Protein AF-A0A9D7WRS2-F1 (afdb_monomer)

Structure (mmCIF, N/CA/C/O backbone):
data_AF-A0A9D7WRS2-F1
#
_entry.id   AF-A0A9D7WRS2-F1
#
loop_
_atom_site.group_PDB
_atom_site.id
_atom_site.type_symbol
_atom_site.label_atom_id
_atom_site.label_alt_id
_atom_site.label_comp_id
_atom_site.label_asym_id
_atom_site.label_entity_id
_atom_site.label_seq_id
_atom_site.pdbx_PDB_ins_code
_atom_site.Cartn_x
_atom_site.Cartn_y
_atom_site.Cartn_z
_atom_site.occupancy
_atom_site.B_iso_or_equiv
_atom_site.auth_seq_id
_atom_site.auth_comp_id
_atom_site.auth_asym_id
_atom_site.auth_atom_id
_atom_site.pdbx_PDB_model_num
ATOM 1 N N . ASN A 1 1 ? 37.207 -20.264 -51.852 1.00 35.66 1 ASN A N 1
ATOM 2 C CA . ASN A 1 1 ? 36.755 -19.255 -50.866 1.00 35.66 1 ASN A CA 1
ATOM 3 C C . ASN A 1 1 ? 35.539 -19.748 -50.100 1.00 35.66 1 ASN A C 1
ATOM 5 O O . ASN A 1 1 ? 34.434 -19.732 -50.628 1.00 35.66 1 ASN A O 1
ATOM 9 N N . LYS A 1 2 ? 35.767 -20.248 -48.877 1.00 33.78 2 LYS A N 1
ATOM 10 C CA . LYS A 1 2 ? 34.729 -20.720 -47.949 1.00 33.78 2 LYS A CA 1
ATOM 11 C C . LYS A 1 2 ? 33.807 -19.542 -47.597 1.00 33.78 2 LYS A C 1
ATOM 13 O O . LYS A 1 2 ? 34.209 -18.664 -46.841 1.00 33.78 2 LYS A O 1
ATOM 18 N N . LYS A 1 3 ? 32.595 -19.500 -48.164 1.00 38.31 3 LYS A N 1
ATOM 19 C CA . LYS A 1 3 ? 31.520 -18.587 -47.735 1.00 38.31 3 LYS A CA 1
ATOM 20 C C . LYS A 1 3 ? 31.121 -18.985 -46.316 1.00 38.31 3 LYS A C 1
ATOM 22 O O . LYS A 1 3 ? 30.321 -19.894 -46.124 1.00 38.31 3 LYS A O 1
ATOM 27 N N . GLY A 1 4 ? 31.766 -18.378 -45.329 1.00 44.19 4 GLY A N 1
ATOM 28 C CA . GLY A 1 4 ? 31.517 -18.694 -43.935 1.00 44.19 4 GLY A CA 1
ATOM 29 C C . GLY A 1 4 ? 30.115 -18.277 -43.507 1.00 44.19 4 GLY A C 1
ATOM 30 O O . GLY A 1 4 ? 29.627 -17.194 -43.836 1.00 44.19 4 GLY A O 1
ATOM 31 N N . ILE A 1 5 ? 29.477 -19.163 -42.753 1.00 43.00 5 ILE A N 1
ATOM 32 C CA . ILE A 1 5 ? 28.146 -19.021 -42.161 1.00 43.00 5 ILE A CA 1
ATOM 33 C C . ILE A 1 5 ? 28.276 -18.124 -40.908 1.00 43.00 5 ILE A C 1
ATOM 35 O O . ILE A 1 5 ? 27.921 -18.501 -39.798 1.00 43.00 5 ILE A O 1
ATOM 39 N N . TYR A 1 6 ? 28.863 -16.931 -41.063 1.00 52.53 6 TYR A N 1
ATOM 40 C CA . TYR A 1 6 ? 29.199 -16.023 -39.953 1.00 52.53 6 TYR A CA 1
ATOM 41 C C . TYR A 1 6 ? 27.995 -15.218 -39.437 1.00 52.53 6 TYR A C 1
ATOM 43 O O . TYR A 1 6 ? 28.036 -14.653 -38.351 1.00 52.53 6 TYR A O 1
ATOM 51 N N . LYS A 1 7 ? 26.869 -15.221 -40.162 1.00 62.16 7 LYS A N 1
ATOM 52 C CA . LYS A 1 7 ? 25.713 -14.368 -39.842 1.00 62.16 7 LYS A CA 1
ATOM 53 C C . LYS A 1 7 ? 25.037 -14.701 -38.506 1.00 62.16 7 LYS A C 1
ATOM 55 O O . LYS A 1 7 ? 24.618 -13.785 -37.814 1.00 62.16 7 LYS A O 1
ATOM 60 N N . ASN A 1 8 ? 24.949 -15.977 -38.120 1.00 62.03 8 ASN A N 1
ATOM 61 C CA . ASN A 1 8 ? 24.255 -16.368 -36.883 1.00 62.03 8 ASN A CA 1
ATOM 62 C C . ASN A 1 8 ? 25.174 -16.367 -35.656 1.00 62.03 8 ASN A C 1
ATOM 64 O O . ASN A 1 8 ? 24.756 -15.935 -34.587 1.00 62.03 8 ASN A O 1
ATOM 68 N N . ALA A 1 9 ? 26.426 -16.809 -35.802 1.00 68.94 9 ALA A N 1
ATOM 69 C CA . ALA A 1 9 ? 27.371 -16.864 -34.688 1.00 68.94 9 ALA A CA 1
ATOM 70 C C . ALA A 1 9 ? 27.694 -15.465 -34.137 1.00 68.94 9 ALA A C 1
ATOM 72 O O . ALA A 1 9 ? 27.786 -15.289 -32.924 1.00 68.94 9 ALA A O 1
ATOM 73 N N . ASP A 1 10 ? 27.812 -14.459 -35.006 1.00 68.81 10 ASP A N 1
ATOM 74 C CA . ASP A 1 10 ? 28.105 -13.092 -34.572 1.00 68.81 10 ASP A CA 1
ATOM 75 C C . ASP A 1 10 ? 26.888 -12.411 -33.927 1.00 68.81 10 ASP A C 1
ATOM 77 O O . ASP A 1 10 ? 27.046 -11.674 -32.955 1.00 68.81 10 ASP A O 1
ATOM 81 N N . LEU A 1 11 ? 25.664 -12.731 -34.367 1.00 68.81 11 LEU A N 1
ATOM 82 C CA . LEU A 1 11 ? 24.435 -12.295 -33.688 1.00 68.81 11 LEU A CA 1
ATOM 83 C C . LEU A 1 11 ? 24.294 -12.920 -32.292 1.00 68.81 11 LEU A C 1
ATOM 85 O O . LEU A 1 11 ? 23.900 -12.232 -31.351 1.00 68.81 11 LEU A O 1
ATOM 89 N N . ILE A 1 12 ? 24.660 -14.199 -32.137 1.00 72.62 12 ILE A N 1
ATOM 90 C CA . ILE A 1 12 ? 24.671 -14.873 -30.830 1.00 72.62 12 ILE A CA 1
ATOM 91 C C . ILE A 1 12 ? 25.685 -14.209 -29.894 1.00 72.62 12 ILE A C 1
ATOM 93 O O . ILE A 1 12 ? 25.349 -13.926 -28.747 1.00 72.62 12 ILE A O 1
ATOM 97 N N . LYS A 1 13 ? 26.894 -13.891 -30.376 1.00 77.56 13 LYS A N 1
ATOM 98 C CA . LYS A 1 13 ? 27.885 -13.147 -29.578 1.00 77.56 13 LYS A CA 1
ATOM 99 C C . LYS A 1 13 ? 27.345 -11.790 -29.139 1.00 77.56 13 LYS A C 1
ATOM 101 O O . LYS A 1 13 ? 27.494 -11.436 -27.976 1.00 77.56 13 LYS A O 1
ATOM 106 N N . MET A 1 14 ? 26.695 -11.043 -30.032 1.00 74.56 14 MET A N 1
ATOM 107 C CA . MET A 1 14 ? 26.103 -9.750 -29.675 1.00 74.56 14 MET A CA 1
ATOM 108 C C . MET A 1 14 ? 25.055 -9.880 -28.573 1.00 74.56 14 MET A C 1
ATOM 110 O O . MET A 1 14 ? 25.055 -9.075 -27.645 1.00 74.56 14 MET A O 1
ATOM 114 N N . HIS A 1 15 ? 24.199 -10.902 -28.641 1.00 72.50 15 HIS A N 1
ATOM 115 C CA . HIS A 1 15 ? 23.227 -11.164 -27.585 1.00 72.50 15 HIS A CA 1
ATOM 116 C C . HIS A 1 15 ? 23.916 -11.536 -26.268 1.00 72.50 15 HIS A C 1
ATOM 118 O O . HIS A 1 15 ? 23.591 -10.962 -25.233 1.00 72.50 15 HIS A O 1
ATOM 124 N N . ALA A 1 16 ? 24.926 -12.408 -26.327 1.00 79.25 16 ALA A N 1
ATOM 125 C CA . ALA A 1 16 ? 25.695 -12.825 -25.161 1.00 79.25 16 ALA A CA 1
ATOM 126 C C . ALA A 1 16 ? 26.386 -11.639 -24.469 1.00 79.25 16 ALA A C 1
ATOM 128 O O . ALA A 1 16 ? 26.292 -11.511 -23.254 1.00 79.25 16 ALA A O 1
ATOM 129 N N . TYR A 1 17 ? 27.028 -10.734 -25.217 1.00 77.62 17 TYR A N 1
ATOM 130 C CA . TYR A 1 17 ? 27.656 -9.540 -24.637 1.00 77.62 17 TYR A CA 1
ATOM 131 C C . TYR A 1 17 ? 26.637 -8.551 -24.074 1.00 77.62 17 TYR A C 1
ATOM 133 O O . TYR A 1 17 ? 26.850 -8.009 -22.988 1.00 77.62 17 TYR A O 1
ATOM 141 N N . LYS A 1 18 ? 25.529 -8.330 -24.790 1.00 78.38 18 LYS A N 1
ATOM 142 C CA . LYS A 1 18 ? 24.447 -7.455 -24.334 1.00 78.38 18 LYS A CA 1
ATOM 143 C C . LYS A 1 18 ? 23.877 -7.930 -22.996 1.00 78.38 18 LYS A C 1
ATOM 145 O O . LYS A 1 18 ? 23.641 -7.112 -22.114 1.00 78.38 18 LYS A O 1
ATOM 150 N N . ASP A 1 19 ? 23.692 -9.235 -22.848 1.00 73.50 19 ASP A N 1
ATOM 151 C CA . ASP A 1 19 ? 23.099 -9.819 -21.649 1.00 73.50 19 ASP A CA 1
ATOM 152 C C . ASP A 1 19 ? 24.131 -9.979 -20.517 1.00 73.50 19 ASP A C 1
ATOM 154 O O . ASP A 1 19 ? 23.787 -9.848 -19.343 1.00 73.50 19 ASP A O 1
ATOM 158 N N . ALA A 1 20 ? 25.410 -10.201 -20.850 1.00 81.06 20 ALA A N 1
ATOM 159 C CA . ALA A 1 20 ? 26.492 -10.332 -19.873 1.00 81.06 20 ALA A CA 1
ATOM 160 C C . ALA A 1 20 ? 26.880 -8.996 -19.217 1.00 81.06 20 ALA A C 1
ATOM 162 O O . ALA A 1 20 ? 27.240 -8.962 -18.037 1.00 81.06 20 ALA A O 1
ATOM 163 N N . ILE A 1 21 ? 26.811 -7.883 -19.954 1.00 76.50 21 ILE A N 1
ATOM 164 C CA . ILE A 1 21 ? 27.108 -6.557 -19.409 1.00 76.50 21 ILE A CA 1
ATOM 165 C C . ILE A 1 21 ? 25.821 -5.972 -18.828 1.00 76.50 21 ILE A C 1
ATOM 167 O O . ILE A 1 21 ? 24.914 -5.545 -19.548 1.00 76.50 21 ILE A O 1
ATOM 171 N N . ARG A 1 22 ? 25.751 -5.923 -17.494 1.00 68.00 22 ARG A N 1
ATOM 172 C CA . ARG A 1 22 ? 24.606 -5.353 -16.773 1.00 68.00 22 ARG A CA 1
ATOM 173 C C . ARG A 1 22 ? 24.306 -3.932 -17.262 1.00 68.00 22 ARG A C 1
ATOM 175 O O . ARG A 1 22 ? 25.211 -3.119 -17.416 1.00 68.00 22 ARG A O 1
ATOM 182 N N . ARG A 1 23 ? 23.012 -3.621 -17.407 1.00 69.06 23 ARG A N 1
ATOM 183 C CA . ARG A 1 23 ? 22.482 -2.303 -17.827 1.00 69.06 23 ARG A CA 1
ATOM 184 C C . ARG A 1 23 ? 22.784 -1.914 -19.284 1.00 69.06 23 ARG A C 1
ATOM 186 O O . ARG A 1 23 ? 22.622 -0.747 -19.645 1.00 69.06 23 ARG A O 1
ATOM 193 N N . THR A 1 24 ? 23.150 -2.866 -20.142 1.00 75.38 24 THR A N 1
ATOM 194 C CA . THR A 1 24 ? 23.286 -2.612 -21.584 1.00 75.38 24 THR A CA 1
ATOM 195 C C . THR A 1 24 ? 21.912 -2.400 -22.223 1.00 75.38 24 THR A C 1
ATOM 197 O O . THR A 1 24 ? 21.035 -3.255 -22.138 1.00 75.38 24 THR A O 1
ATOM 200 N N . GLY A 1 25 ? 21.712 -1.245 -22.869 1.00 71.69 25 GLY A N 1
ATOM 201 C CA . GLY A 1 25 ? 20.447 -0.899 -23.534 1.00 71.69 25 GLY A CA 1
ATOM 202 C C . GLY A 1 25 ? 20.242 -1.597 -24.879 1.00 71.69 25 GLY A C 1
ATOM 203 O O . GLY A 1 25 ? 19.115 -1.919 -25.234 1.00 71.69 25 GLY A O 1
ATOM 204 N N . GLY A 1 26 ? 21.329 -1.871 -25.599 1.00 79.19 26 GLY A N 1
ATOM 205 C CA . GLY A 1 26 ? 21.311 -2.511 -26.909 1.00 79.19 26 GLY A CA 1
ATOM 206 C C . GLY A 1 26 ? 22.724 -2.846 -27.377 1.00 79.19 26 GLY A C 1
ATOM 207 O O . GLY A 1 26 ? 23.696 -2.307 -26.849 1.00 79.19 26 GLY A O 1
ATOM 208 N N . ALA A 1 27 ? 22.827 -3.742 -28.354 1.00 81.50 27 ALA A N 1
ATOM 209 C CA . ALA A 1 27 ? 24.078 -4.077 -29.029 1.00 81.50 27 ALA A CA 1
ATOM 210 C C . ALA A 1 27 ? 23.920 -3.881 -30.537 1.00 81.50 27 ALA A C 1
ATOM 212 O O . ALA A 1 27 ? 22.929 -4.320 -31.125 1.00 81.50 27 ALA A O 1
ATOM 213 N N . TYR A 1 28 ? 24.898 -3.225 -31.157 1.00 82.31 28 TYR A N 1
ATOM 214 C CA . TYR A 1 28 ? 24.836 -2.856 -32.567 1.00 82.31 28 TYR A CA 1
ATOM 215 C C . TYR A 1 28 ? 26.107 -3.265 -33.293 1.00 82.31 28 TYR A C 1
ATOM 217 O O . TYR A 1 28 ? 27.197 -3.161 -32.731 1.00 82.31 28 TYR A O 1
ATOM 225 N N . VAL A 1 29 ? 25.975 -3.684 -34.551 1.00 83.44 29 VAL A N 1
ATOM 226 C CA . VAL A 1 29 ? 27.124 -3.980 -35.412 1.00 83.44 29 VAL A CA 1
ATOM 227 C C . VAL A 1 29 ? 27.049 -3.229 -36.726 1.00 83.44 29 VAL A C 1
ATOM 229 O O . VAL A 1 29 ? 26.009 -3.172 -37.381 1.00 83.44 29 VAL A O 1
ATOM 232 N N . LEU A 1 30 ? 28.200 -2.681 -37.107 1.00 84.88 30 LEU A N 1
ATOM 233 C CA . LEU A 1 30 ? 28.456 -2.150 -38.434 1.00 84.88 30 LEU A CA 1
ATOM 234 C C . LEU A 1 30 ? 29.040 -3.266 -39.291 1.00 84.88 30 LEU A C 1
ATOM 236 O O . LEU A 1 30 ? 29.991 -3.928 -38.874 1.00 84.88 30 LEU A O 1
ATOM 240 N N . TYR A 1 31 ? 28.481 -3.487 -40.476 1.00 80.69 31 TYR A N 1
ATOM 241 C CA . TYR A 1 31 ? 28.931 -4.578 -41.335 1.00 80.69 31 TYR A CA 1
ATOM 242 C C . TYR A 1 31 ? 28.891 -4.203 -42.821 1.00 80.69 31 TYR A C 1
ATOM 244 O O . TYR A 1 31 ? 28.073 -3.377 -43.225 1.00 80.69 31 TYR A O 1
ATOM 252 N N . PRO A 1 32 ? 29.750 -4.801 -43.666 1.00 81.06 32 PRO A N 1
ATOM 253 C CA . PRO A 1 32 ? 29.677 -4.594 -45.106 1.00 81.06 32 PRO A CA 1
ATOM 254 C C . PRO A 1 32 ? 28.434 -5.299 -45.664 1.00 81.06 32 PRO A C 1
ATOM 256 O O . PRO A 1 32 ? 28.345 -6.529 -45.636 1.00 81.06 32 PRO A O 1
ATOM 259 N N . GLY A 1 33 ? 27.462 -4.537 -46.165 1.00 78.88 33 GLY A N 1
ATOM 260 C CA . GLY A 1 33 ? 26.204 -5.109 -46.641 1.00 78.88 33 GLY A CA 1
ATOM 261 C C . GLY A 1 33 ? 25.212 -4.092 -47.177 1.00 78.88 33 GLY A C 1
ATOM 262 O O . GLY A 1 33 ? 25.527 -2.918 -47.351 1.00 78.88 33 GLY A O 1
ATOM 263 N N . ASP A 1 34 ? 24.004 -4.568 -47.454 1.00 75.00 34 ASP A N 1
ATOM 264 C CA . ASP A 1 34 ? 22.950 -3.816 -48.124 1.00 75.00 34 ASP A CA 1
ATOM 265 C C . ASP A 1 34 ? 21.696 -3.583 -47.268 1.00 75.00 34 ASP A C 1
ATOM 267 O O . ASP A 1 34 ? 20.963 -2.637 -47.532 1.00 75.00 34 ASP A O 1
ATOM 271 N N . LYS A 1 35 ? 21.462 -4.382 -46.223 1.00 75.62 35 LYS A N 1
ATOM 272 C CA . LYS A 1 35 ? 20.210 -4.347 -45.449 1.00 75.62 35 LYS A CA 1
ATOM 273 C C . LYS A 1 35 ? 20.426 -3.895 -44.010 1.00 75.62 35 LYS A C 1
ATOM 275 O O . LYS A 1 35 ? 21.234 -4.481 -43.297 1.00 75.62 35 LYS A O 1
ATOM 280 N N . SER A 1 36 ? 19.669 -2.925 -43.524 1.00 72.81 36 SER A N 1
ATOM 281 C CA . SER A 1 36 ? 19.572 -2.702 -42.080 1.00 72.81 36 SER A CA 1
ATOM 282 C C . SER A 1 36 ? 18.632 -3.716 -41.431 1.00 72.81 36 SER A C 1
ATOM 284 O O . SER A 1 36 ? 17.663 -4.188 -42.029 1.00 72.81 36 SER A O 1
ATOM 286 N N . LEU A 1 37 ? 18.944 -4.092 -40.192 1.00 72.69 37 LEU A N 1
ATOM 287 C CA . LEU A 1 37 ? 18.075 -4.914 -39.359 1.00 72.69 37 LEU A CA 1
ATOM 288 C C . LEU A 1 37 ? 18.009 -4.296 -37.970 1.00 72.69 37 LEU A C 1
ATOM 290 O O . LEU A 1 37 ? 18.987 -4.348 -37.234 1.00 72.69 37 LEU A O 1
ATOM 294 N N . ASN A 1 38 ? 16.840 -3.791 -37.591 1.00 68.88 38 ASN A N 1
ATOM 295 C CA . ASN A 1 38 ? 16.590 -3.264 -36.254 1.00 68.88 38 ASN A CA 1
ATOM 296 C C . ASN A 1 38 ? 15.508 -4.099 -35.575 1.00 68.88 38 ASN A C 1
ATOM 298 O O . ASN A 1 38 ? 14.383 -4.185 -36.066 1.00 68.88 38 ASN A O 1
ATOM 302 N N . ARG A 1 39 ? 15.837 -4.725 -34.439 1.00 68.19 39 ARG A N 1
ATOM 303 C CA . ARG A 1 39 ? 14.863 -5.461 -33.624 1.00 68.19 39 ARG A CA 1
ATOM 304 C C . ARG A 1 39 ? 14.526 -4.653 -32.379 1.00 68.19 39 ARG A C 1
ATOM 306 O O . ARG A 1 39 ? 15.273 -4.667 -31.398 1.00 68.19 39 ARG A O 1
ATOM 313 N N . LYS A 1 40 ? 13.393 -3.946 -32.431 1.00 65.38 40 LYS A N 1
ATOM 314 C CA . LYS A 1 40 ? 12.837 -3.225 -31.279 1.00 65.38 40 LYS A CA 1
ATOM 315 C C . LYS A 1 40 ? 12.491 -4.219 -30.169 1.00 65.38 40 LYS A C 1
ATOM 317 O O . LYS A 1 40 ? 11.870 -5.246 -30.434 1.00 65.38 40 LYS A O 1
ATOM 322 N N . GLY A 1 41 ? 12.929 -3.936 -28.946 1.00 57.81 41 GLY A N 1
ATOM 323 C CA . GLY A 1 41 ? 12.536 -4.699 -27.764 1.00 57.81 41 GLY A CA 1
ATOM 324 C C . GLY A 1 41 ? 11.363 -4.010 -27.071 1.00 57.81 41 GLY A C 1
ATOM 325 O O . GLY A 1 41 ? 11.386 -2.796 -26.917 1.00 57.81 41 GLY A O 1
ATOM 326 N N . PHE A 1 42 ? 10.356 -4.778 -26.648 1.00 58.81 42 PHE A N 1
ATOM 327 C CA . PHE A 1 42 ? 9.352 -4.348 -25.660 1.00 58.81 42 PHE A CA 1
ATOM 328 C C . PHE A 1 42 ? 8.675 -2.985 -25.930 1.00 58.81 42 PHE A C 1
ATOM 330 O O . PHE A 1 42 ? 8.453 -2.212 -25.009 1.00 58.81 42 PHE A O 1
ATOM 337 N N . HIS A 1 43 ? 8.301 -2.718 -27.186 1.00 63.19 43 HIS A N 1
ATOM 338 C CA . HIS A 1 43 ? 7.546 -1.529 -27.627 1.00 63.19 43 HIS A CA 1
ATOM 339 C C . HIS A 1 43 ? 8.247 -0.162 -27.483 1.00 63.19 43 HIS A C 1
ATOM 341 O O . HIS A 1 43 ? 7.618 0.857 -27.764 1.00 63.19 43 HIS A O 1
ATOM 347 N N . GLU A 1 44 ? 9.539 -0.107 -27.142 1.00 62.84 44 GLU A N 1
ATOM 348 C CA . GLU A 1 44 ? 10.310 1.145 -27.121 1.00 62.84 44 GLU A CA 1
ATOM 349 C C . GLU A 1 44 ? 11.347 1.238 -28.244 1.00 62.84 44 GLU A C 1
ATOM 351 O O . GLU A 1 44 ? 11.724 0.247 -28.874 1.00 62.84 44 GLU A O 1
ATOM 356 N N . ILE A 1 45 ? 11.779 2.477 -28.518 1.00 58.00 45 ILE A N 1
ATOM 357 C CA . ILE A 1 45 ? 12.688 2.800 -29.624 1.00 58.00 45 ILE A CA 1
ATOM 358 C C . ILE A 1 45 ? 14.027 2.099 -29.455 1.00 58.00 45 ILE A C 1
ATOM 360 O O . ILE A 1 45 ? 14.539 1.639 -30.468 1.00 58.00 45 ILE A O 1
ATOM 364 N N . ILE A 1 46 ? 14.559 1.970 -28.227 1.00 63.09 46 ILE A N 1
ATOM 365 C CA . ILE A 1 46 ? 15.843 1.294 -28.001 1.00 63.09 46 ILE A CA 1
ATOM 366 C C . ILE A 1 46 ? 15.731 -0.161 -28.470 1.00 63.09 46 ILE A C 1
ATOM 368 O O . ILE A 1 46 ? 15.113 -0.992 -27.794 1.00 63.09 46 ILE A O 1
ATOM 372 N N . PRO A 1 47 ? 16.341 -0.507 -29.617 1.00 59.69 47 PRO A N 1
ATOM 373 C CA . PRO A 1 47 ? 16.358 -1.870 -30.082 1.00 59.69 47 PRO A CA 1
ATOM 374 C C . PRO A 1 47 ? 17.281 -2.667 -29.177 1.00 59.69 47 PRO A C 1
ATOM 376 O O . PRO A 1 47 ? 18.389 -2.243 -28.850 1.00 59.69 47 PRO A O 1
ATOM 379 N N . GLY A 1 48 ? 16.845 -3.866 -28.801 1.00 64.62 48 GLY A N 1
ATOM 380 C CA . GLY A 1 48 ? 17.714 -4.772 -28.067 1.00 64.62 48 GLY A CA 1
ATOM 381 C C . GLY A 1 48 ? 18.952 -5.146 -28.889 1.00 64.62 48 GLY A C 1
ATOM 382 O O . GLY A 1 48 ? 20.026 -5.307 -28.317 1.00 64.62 48 GLY A O 1
ATOM 383 N N . LEU A 1 49 ? 18.799 -5.277 -30.213 1.00 69.50 49 LEU A N 1
ATOM 384 C CA . LEU A 1 49 ? 19.875 -5.536 -31.169 1.00 69.50 49 LEU A CA 1
ATOM 385 C C . LEU A 1 49 ? 19.626 -4.784 -32.489 1.00 69.50 49 LEU A C 1
ATOM 387 O O . LEU A 1 49 ? 18.483 -4.714 -32.954 1.00 69.50 49 LEU A O 1
ATOM 391 N N . GLY A 1 50 ? 20.694 -4.302 -33.129 1.00 77.06 50 GLY A N 1
ATOM 392 C CA . GLY A 1 50 ? 20.630 -3.733 -34.480 1.00 77.06 50 GLY A CA 1
ATOM 393 C C . GLY A 1 50 ? 21.872 -4.017 -35.330 1.00 77.06 50 GLY A C 1
ATOM 394 O O . GLY A 1 50 ? 22.962 -4.253 -34.815 1.00 77.06 50 GLY A O 1
ATOM 395 N N . ALA A 1 51 ? 21.709 -4.011 -36.648 1.00 80.81 51 ALA A N 1
ATOM 396 C CA . ALA A 1 51 ? 22.787 -4.190 -37.613 1.00 80.81 51 ALA A CA 1
ATOM 397 C C . ALA A 1 51 ? 22.661 -3.143 -38.723 1.00 80.81 51 ALA A C 1
ATOM 399 O O . ALA A 1 51 ? 21.629 -3.076 -39.396 1.00 80.81 51 ALA A O 1
ATOM 400 N N . PHE A 1 52 ? 23.718 -2.355 -38.922 1.00 84.12 52 PHE A N 1
ATOM 401 C CA . PHE A 1 52 ? 23.743 -1.248 -39.875 1.00 84.12 52 PHE A CA 1
ATOM 402 C C . PHE A 1 52 ? 24.768 -1.514 -40.985 1.00 84.12 52 PHE A C 1
ATOM 404 O O . PHE A 1 52 ? 25.941 -1.774 -40.684 1.00 84.12 52 PHE A O 1
ATOM 411 N N . PRO A 1 53 ? 24.352 -1.471 -42.263 1.00 83.88 53 PRO A N 1
ATOM 412 C CA . PRO A 1 53 ? 25.262 -1.656 -43.377 1.00 83.88 53 PRO A CA 1
ATOM 413 C C . PRO A 1 53 ? 26.173 -0.434 -43.546 1.00 83.88 53 PRO A C 1
ATOM 415 O O . PRO A 1 53 ? 25.714 0.703 -43.494 1.00 83.88 53 PRO A O 1
ATOM 418 N N . VAL A 1 54 ? 27.458 -0.665 -43.811 1.00 84.06 54 VAL A N 1
ATOM 419 C CA . VAL A 1 54 ? 28.415 0.378 -44.211 1.00 84.06 54 VAL A CA 1
ATOM 420 C C . VAL A 1 54 ? 29.009 0.005 -45.562 1.00 84.06 54 VAL A C 1
ATOM 422 O O . VAL A 1 54 ? 29.462 -1.126 -45.756 1.00 84.06 54 VAL A O 1
ATOM 425 N N . ARG A 1 55 ? 28.999 0.946 -46.512 1.00 82.56 55 ARG A N 1
ATOM 426 C CA . ARG A 1 55 ? 29.437 0.713 -47.896 1.00 82.56 55 ARG A CA 1
ATOM 427 C C . ARG A 1 55 ? 30.459 1.763 -48.348 1.00 82.56 55 ARG A C 1
ATOM 429 O O . ARG A 1 55 ? 30.271 2.946 -48.062 1.00 82.56 55 ARG A O 1
ATOM 436 N N . PRO A 1 56 ? 31.498 1.379 -49.113 1.00 79.44 56 PRO A N 1
ATOM 437 C CA . PRO A 1 56 ? 32.448 2.316 -49.708 1.00 79.44 56 PRO A CA 1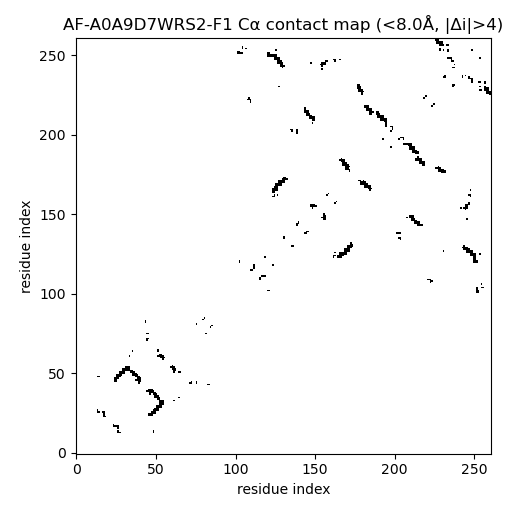
ATOM 438 C C . PRO A 1 56 ? 31.840 2.973 -50.963 1.00 79.44 56 PRO A C 1
ATOM 440 O O . PRO A 1 56 ? 32.279 2.738 -52.084 1.00 79.44 56 PRO A O 1
ATOM 443 N N . SER A 1 57 ? 30.782 3.766 -50.783 1.00 78.94 57 SER A N 1
ATOM 444 C CA . SER A 1 57 ? 30.080 4.494 -51.848 1.00 78.94 57 SER A CA 1
ATOM 445 C C . SER A 1 57 ? 30.013 5.978 -51.506 1.00 78.94 57 SER A C 1
ATOM 447 O O . SER A 1 57 ? 29.802 6.338 -50.350 1.00 78.94 57 SER A O 1
ATOM 449 N N . LYS A 1 58 ? 30.174 6.848 -52.510 1.00 71.94 58 LYS A N 1
ATOM 450 C CA . LYS A 1 58 ? 30.053 8.305 -52.328 1.00 71.94 58 LYS A CA 1
ATOM 451 C C . LYS A 1 58 ? 28.601 8.762 -52.140 1.00 71.94 58 LYS A C 1
ATOM 453 O O . LYS A 1 58 ? 28.382 9.774 -51.487 1.00 71.94 58 LYS A O 1
ATOM 458 N N . ASN A 1 59 ? 27.637 8.013 -52.684 1.00 74.12 59 ASN A N 1
ATOM 459 C CA . ASN A 1 59 ? 26.231 8.430 -52.749 1.00 74.12 59 ASN A CA 1
ATOM 460 C C . ASN A 1 59 ? 25.320 7.627 -51.808 1.00 74.12 59 ASN A C 1
ATOM 462 O O . ASN A 1 59 ? 24.331 8.162 -51.325 1.00 74.12 59 ASN A O 1
ATOM 466 N N . ASP A 1 60 ? 25.652 6.361 -51.536 1.00 76.38 60 ASP A N 1
ATOM 467 C CA . ASP A 1 60 ? 24.857 5.473 -50.675 1.00 76.38 60 ASP A CA 1
ATOM 468 C C . ASP A 1 60 ? 25.773 4.618 -49.789 1.00 76.38 60 ASP A C 1
ATOM 470 O O . ASP A 1 60 ? 26.033 3.436 -50.039 1.00 76.38 60 ASP A O 1
ATOM 474 N N . SER A 1 61 ? 26.351 5.273 -48.783 1.00 80.62 61 SER A N 1
ATOM 475 C CA . SER A 1 61 ? 27.311 4.684 -47.847 1.00 80.62 61 SER A CA 1
ATOM 476 C C . SER A 1 61 ? 26.660 3.914 -46.691 1.00 80.62 61 SER A C 1
ATOM 478 O O . SER A 1 61 ? 27.380 3.322 -45.887 1.00 80.62 61 SER A O 1
ATOM 480 N N . GLY A 1 62 ? 25.325 3.943 -46.564 1.00 79.56 62 GLY A N 1
ATOM 481 C CA . GLY A 1 62 ? 24.588 3.435 -45.394 1.00 79.56 62 GLY A CA 1
ATOM 482 C C . GLY A 1 62 ? 24.714 4.304 -44.129 1.00 79.56 62 GLY A C 1
ATOM 483 O O . GLY A 1 62 ? 24.002 4.095 -43.147 1.00 79.56 62 GLY A O 1
ATOM 484 N N . ILE A 1 63 ? 25.560 5.344 -44.153 1.00 84.31 63 ILE A N 1
ATOM 485 C CA . ILE A 1 63 ? 25.799 6.245 -43.010 1.00 84.31 63 ILE A CA 1
ATOM 486 C C . ILE A 1 63 ? 24.542 7.056 -42.657 1.00 84.31 63 ILE A C 1
ATOM 488 O O . ILE A 1 63 ? 24.340 7.397 -41.493 1.00 84.31 63 ILE A O 1
ATOM 492 N N . GLY A 1 64 ? 23.680 7.349 -43.637 1.00 85.12 64 GLY A N 1
ATOM 493 C CA . GLY A 1 64 ? 22.426 8.073 -43.414 1.00 85.12 64 GLY A CA 1
ATOM 494 C C . GLY A 1 64 ? 21.481 7.349 -42.450 1.00 85.12 64 GLY A C 1
ATOM 495 O O . GLY A 1 64 ? 20.982 7.969 -41.514 1.00 85.12 64 GLY A O 1
ATOM 496 N N . GLU A 1 65 ? 21.306 6.035 -42.621 1.00 82.62 65 GLU A N 1
ATOM 497 C CA . GLU A 1 65 ? 20.473 5.199 -41.741 1.00 82.62 65 GLU A CA 1
ATOM 498 C C . GLU A 1 65 ? 21.042 5.141 -40.320 1.00 82.62 65 GLU A C 1
ATOM 500 O O . GLU A 1 65 ? 20.306 5.287 -39.346 1.00 82.62 65 GLU A O 1
ATOM 505 N N . LEU A 1 66 ? 22.367 5.001 -40.195 1.00 84.88 66 LEU A N 1
ATOM 506 C CA . LEU A 1 66 ? 23.044 5.030 -38.900 1.00 84.88 66 LEU A CA 1
ATOM 507 C C . LEU A 1 66 ? 22.887 6.393 -38.210 1.00 84.88 66 LEU A C 1
ATOM 509 O O . LEU A 1 66 ? 22.626 6.450 -37.010 1.00 84.88 66 LEU A O 1
ATOM 513 N N . LYS A 1 67 ? 23.023 7.498 -38.954 1.00 88.31 67 LYS A N 1
ATOM 514 C CA . LYS A 1 67 ? 22.841 8.853 -38.419 1.00 88.31 67 LYS A CA 1
ATOM 515 C C . LYS A 1 67 ? 21.412 9.063 -37.926 1.00 88.31 67 LYS A C 1
ATOM 517 O O . LYS A 1 67 ? 21.238 9.554 -36.815 1.00 88.31 67 LYS A O 1
ATOM 522 N N . ALA A 1 68 ? 20.414 8.697 -38.732 1.00 87.44 68 ALA A N 1
ATOM 523 C CA . ALA A 1 68 ? 19.007 8.793 -38.349 1.00 87.44 68 ALA A CA 1
ATOM 524 C C . ALA A 1 68 ? 18.738 7.995 -37.066 1.00 87.44 68 ALA A C 1
ATOM 526 O O . ALA A 1 68 ? 18.183 8.528 -36.110 1.00 87.44 68 ALA A O 1
ATOM 527 N N . PHE A 1 69 ? 19.257 6.769 -36.996 1.00 85.38 69 PHE A N 1
ATOM 528 C CA . PHE A 1 69 ? 19.144 5.929 -35.813 1.00 85.38 69 PHE A CA 1
ATOM 529 C C . PHE A 1 69 ? 1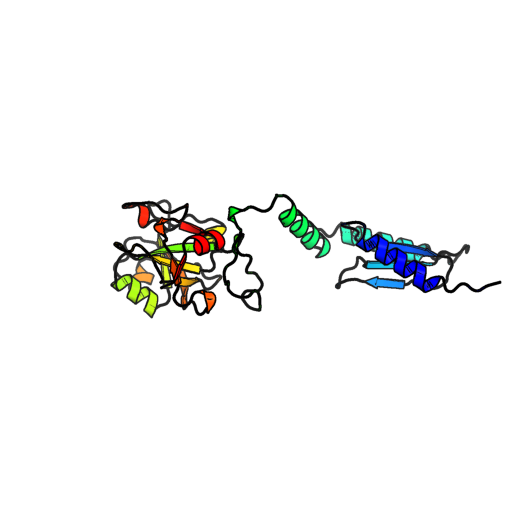9.789 6.538 -34.558 1.00 85.38 69 PHE A C 1
ATOM 531 O O . PHE A 1 69 ? 19.196 6.520 -33.481 1.00 85.38 69 PHE A O 1
ATOM 538 N N . ILE A 1 70 ? 20.995 7.103 -34.674 1.00 86.25 70 ILE A N 1
ATOM 539 C CA . ILE A 1 70 ? 21.660 7.770 -33.545 1.00 86.25 70 ILE A CA 1
ATOM 540 C C . ILE A 1 70 ? 20.834 8.971 -33.062 1.00 86.25 70 ILE A C 1
ATOM 542 O O . ILE A 1 70 ? 20.709 9.168 -31.855 1.00 86.25 70 ILE A O 1
ATOM 546 N N . LEU A 1 71 ? 20.250 9.751 -33.976 1.00 89.94 71 LEU A N 1
ATOM 547 C CA . LEU A 1 71 ? 19.384 10.878 -33.618 1.00 89.94 71 LEU A CA 1
ATOM 548 C C . LEU A 1 71 ? 18.116 10.414 -32.884 1.00 89.94 71 LEU A C 1
ATOM 550 O O . LEU A 1 71 ? 17.791 10.986 -31.846 1.00 89.94 71 LEU A O 1
ATOM 554 N N . GLU A 1 72 ? 17.468 9.342 -33.348 1.00 87.00 72 GLU A N 1
ATOM 555 C CA . GLU A 1 72 ? 16.321 8.728 -32.658 1.00 87.00 72 GLU A CA 1
ATOM 556 C C . GLU A 1 72 ? 16.686 8.245 -31.245 1.00 87.00 72 GLU A C 1
ATOM 558 O O . GLU A 1 72 ? 15.913 8.419 -30.300 1.00 87.00 72 GLU A O 1
ATOM 563 N N . ILE A 1 73 ? 17.878 7.658 -31.070 1.00 84.00 73 ILE A N 1
ATOM 564 C CA . ILE A 1 73 ? 18.372 7.267 -29.744 1.00 84.00 73 ILE A CA 1
ATOM 565 C C . ILE A 1 73 ? 18.532 8.498 -28.855 1.00 84.00 73 ILE A C 1
ATOM 567 O O . ILE A 1 73 ? 18.075 8.480 -27.713 1.00 84.00 73 ILE A O 1
ATOM 571 N N . ILE A 1 74 ? 19.191 9.549 -29.346 1.00 86.31 74 ILE A N 1
ATOM 572 C CA . ILE A 1 74 ? 19.427 10.770 -28.567 1.00 86.31 74 ILE A CA 1
ATOM 573 C C . ILE A 1 74 ? 18.093 11.360 -28.106 1.00 86.31 74 ILE A C 1
ATOM 575 O O . ILE A 1 74 ? 17.935 11.642 -26.920 1.00 86.31 74 ILE A O 1
ATOM 579 N N . GLU A 1 75 ? 17.116 11.474 -29.005 1.00 87.62 75 GLU A N 1
ATOM 580 C CA . GLU A 1 75 ? 15.771 11.946 -28.672 1.00 87.62 75 GLU A CA 1
ATOM 581 C C . GLU A 1 75 ? 15.102 11.059 -27.610 1.00 87.62 75 GLU A C 1
ATOM 583 O O . GLU A 1 75 ? 14.556 11.557 -26.622 1.00 87.62 75 GLU A O 1
ATOM 588 N N . HIS A 1 76 ? 15.222 9.736 -27.740 1.00 84.81 76 HIS A N 1
ATOM 589 C CA . HIS A 1 76 ? 14.709 8.807 -26.739 1.00 84.81 76 HIS A CA 1
ATOM 590 C C . HIS A 1 76 ? 15.393 8.967 -25.367 1.00 84.81 76 HIS A C 1
ATOM 592 O O . HIS A 1 76 ? 14.719 8.882 -24.343 1.00 84.81 76 HIS A O 1
ATOM 598 N N . PHE A 1 77 ? 16.703 9.232 -25.308 1.00 82.81 77 PHE A N 1
ATOM 599 C CA . PHE A 1 77 ? 17.409 9.484 -24.042 1.00 82.81 77 PHE A CA 1
ATOM 600 C C . PHE A 1 77 ? 17.042 10.829 -23.406 1.00 82.81 77 PHE A C 1
ATOM 602 O O . PHE A 1 77 ? 17.082 10.958 -22.182 1.00 82.81 77 PHE A O 1
ATOM 609 N N . VAL A 1 78 ? 16.653 11.818 -24.212 1.00 88.44 78 VAL A N 1
ATOM 610 C CA . VAL A 1 78 ? 16.091 13.079 -23.709 1.00 88.44 78 VAL A CA 1
ATOM 611 C C . VAL A 1 78 ? 14.704 12.849 -23.095 1.00 88.44 78 VAL A C 1
ATOM 613 O O . VAL A 1 78 ? 14.331 13.535 -22.140 1.00 88.44 78 VAL A O 1
ATOM 616 N N . ASN A 1 79 ? 13.956 11.841 -23.557 1.00 87.00 79 ASN A N 1
ATOM 617 C CA . ASN A 1 79 ? 12.676 11.460 -22.966 1.00 87.00 79 ASN A CA 1
ATOM 618 C C . ASN A 1 79 ? 12.839 10.798 -21.579 1.00 87.00 79 ASN A C 1
ATOM 620 O O . ASN A 1 79 ? 12.858 9.571 -21.425 1.00 87.00 79 ASN A O 1
ATOM 624 N N . ARG A 1 80 ? 12.848 11.635 -20.535 1.00 84.94 80 ARG A N 1
ATOM 625 C CA . ARG A 1 80 ? 12.865 11.223 -19.118 1.00 84.94 80 ARG A CA 1
ATOM 626 C C . ARG A 1 80 ? 11.585 10.517 -18.645 1.00 84.94 80 ARG A C 1
ATOM 628 O O . ARG A 1 80 ? 11.560 10.010 -17.529 1.00 84.94 80 ARG A O 1
ATOM 635 N N . ALA A 1 81 ? 10.533 10.467 -19.463 1.00 87.94 81 ALA A N 1
ATOM 636 C CA . ALA A 1 81 ? 9.293 9.747 -19.170 1.00 87.94 81 ALA A CA 1
ATOM 637 C C . ALA A 1 81 ? 9.209 8.366 -19.858 1.00 87.94 81 ALA A C 1
ATOM 639 O O . ALA A 1 81 ? 8.177 7.693 -19.738 1.00 87.94 81 ALA A O 1
ATOM 640 N N . SER A 1 82 ? 10.272 7.935 -20.552 1.00 85.94 82 SER A N 1
ATOM 641 C CA . SER A 1 82 ? 10.367 6.616 -21.197 1.00 85.94 82 SER A CA 1
ATOM 642 C C . SER A 1 82 ? 10.215 5.458 -20.199 1.00 85.94 82 SER A C 1
ATOM 644 O O . SER A 1 82 ? 10.543 5.573 -19.014 1.00 85.94 82 SER A O 1
ATOM 646 N N . GLN A 1 83 ? 9.714 4.313 -20.666 1.00 83.88 83 GLN A N 1
ATOM 647 C CA . GLN A 1 83 ? 9.646 3.078 -19.881 1.00 83.88 83 GLN A CA 1
ATOM 648 C C . GLN A 1 83 ? 11.053 2.630 -19.478 1.00 83.88 83 GLN A C 1
ATOM 650 O O . GLN A 1 83 ? 11.240 2.221 -18.334 1.00 83.88 83 GLN A O 1
ATOM 655 N N . ARG A 1 84 ? 12.055 2.790 -20.353 1.00 82.69 84 ARG A N 1
ATOM 656 C CA . ARG A 1 84 ? 13.472 2.584 -20.031 1.00 82.69 84 ARG A CA 1
ATOM 657 C C . ARG A 1 84 ? 13.897 3.355 -18.784 1.00 82.69 84 ARG A C 1
ATOM 659 O O . ARG A 1 84 ? 14.470 2.751 -17.879 1.00 82.69 84 ARG A O 1
ATOM 666 N N . GLU A 1 85 ? 13.627 4.659 -18.721 1.00 85.31 85 GLU A N 1
ATOM 667 C CA . GLU A 1 85 ? 14.003 5.480 -17.564 1.00 85.31 85 GLU A CA 1
ATOM 668 C C . GLU A 1 85 ? 13.251 5.039 -16.300 1.00 85.31 85 GLU A C 1
ATOM 670 O O . GLU A 1 85 ? 13.856 4.907 -15.236 1.00 85.31 85 GLU A O 1
ATOM 675 N N . LYS A 1 86 ? 11.957 4.704 -16.413 1.00 88.69 86 LYS A N 1
ATOM 676 C CA . LYS A 1 86 ? 11.172 4.157 -15.290 1.00 88.69 86 LYS A CA 1
ATOM 677 C C . LYS A 1 86 ? 11.756 2.841 -14.768 1.00 88.69 86 LYS A C 1
ATOM 679 O O . LYS A 1 86 ? 11.888 2.677 -13.556 1.00 88.69 86 LYS A O 1
ATOM 684 N N . ILE A 1 87 ? 12.132 1.923 -15.660 1.00 87.12 87 ILE A N 1
ATOM 685 C CA . ILE A 1 87 ? 12.768 0.644 -15.310 1.00 87.12 87 ILE A CA 1
ATOM 686 C C . ILE A 1 87 ? 14.132 0.890 -14.667 1.00 87.12 87 ILE A C 1
ATOM 688 O O . ILE A 1 87 ? 14.432 0.288 -13.637 1.00 87.12 87 ILE A O 1
ATOM 692 N N . ALA A 1 88 ? 14.952 1.778 -15.235 1.00 85.44 88 ALA A N 1
ATOM 693 C CA . ALA A 1 88 ? 16.269 2.112 -14.702 1.00 85.44 88 ALA A CA 1
ATOM 694 C C . ALA A 1 88 ? 16.168 2.694 -13.285 1.00 85.44 88 ALA A C 1
ATOM 696 O O . ALA A 1 88 ? 16.878 2.237 -12.387 1.00 85.44 88 ALA A O 1
ATOM 697 N N . PHE A 1 89 ? 15.241 3.631 -13.070 1.00 89.56 89 PHE A N 1
ATOM 698 C CA . PHE A 1 89 ? 14.974 4.210 -11.758 1.00 89.56 89 PHE A CA 1
ATOM 699 C C . PHE A 1 89 ? 14.491 3.156 -10.760 1.00 89.56 89 PHE A C 1
ATOM 701 O O . PHE A 1 89 ? 15.069 3.045 -9.686 1.00 89.56 89 PHE A O 1
ATOM 708 N N . LYS A 1 90 ? 13.495 2.332 -11.114 1.00 90.94 90 LYS A N 1
ATOM 709 C CA . LYS A 1 90 ? 12.982 1.274 -10.224 1.00 90.94 90 LYS A CA 1
ATOM 710 C C . LYS A 1 90 ? 14.033 0.213 -9.904 1.00 90.94 90 LYS A C 1
ATOM 712 O O . LYS A 1 90 ? 14.140 -0.214 -8.763 1.00 90.94 90 LYS A O 1
ATOM 717 N N . THR A 1 91 ? 14.861 -0.153 -10.879 1.00 89.94 91 THR A N 1
ATOM 718 C CA .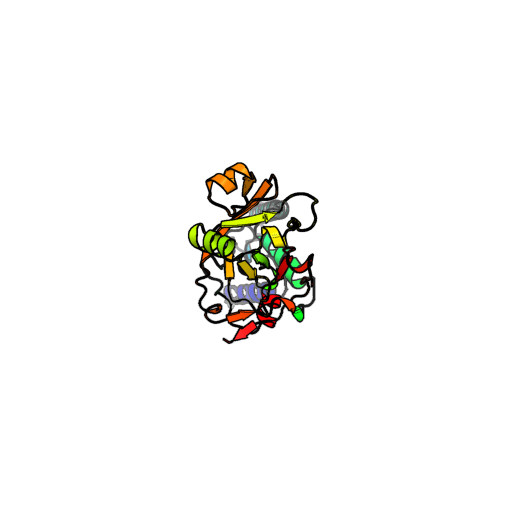 THR A 1 91 ? 16.000 -1.060 -10.671 1.00 89.94 91 THR A CA 1
ATOM 719 C C . THR A 1 91 ? 16.991 -0.461 -9.677 1.00 89.94 91 THR A C 1
ATOM 721 O O . THR A 1 91 ? 17.427 -1.140 -8.753 1.00 89.94 91 THR A O 1
ATOM 724 N N . TYR A 1 92 ? 17.354 0.813 -9.848 1.00 89.94 92 TYR A N 1
ATOM 725 C CA . TYR A 1 92 ? 18.205 1.508 -8.887 1.00 89.94 92 TYR A CA 1
ATOM 726 C C . TYR A 1 92 ? 17.559 1.548 -7.500 1.00 89.94 92 TYR A C 1
ATOM 728 O O . TYR A 1 92 ? 18.216 1.209 -6.526 1.00 89.94 92 TYR A O 1
ATOM 736 N N . ASP A 1 93 ? 16.278 1.900 -7.417 1.00 90.31 93 ASP A N 1
ATOM 737 C CA . ASP A 1 93 ? 15.542 2.047 -6.163 1.00 90.31 93 ASP A CA 1
ATOM 738 C C . ASP A 1 93 ? 15.486 0.745 -5.348 1.00 90.31 93 ASP A C 1
ATOM 740 O O . ASP A 1 93 ? 15.668 0.782 -4.134 1.00 90.31 93 ASP A O 1
ATOM 744 N N . VAL A 1 94 ? 15.341 -0.401 -6.024 1.00 90.62 94 VAL A N 1
ATOM 745 C CA . VAL A 1 94 ? 15.373 -1.742 -5.413 1.00 90.62 94 VAL A CA 1
ATOM 746 C C . VAL A 1 94 ? 16.780 -2.125 -4.940 1.00 90.62 94 VAL A C 1
ATOM 748 O O . VAL A 1 94 ? 16.938 -2.656 -3.845 1.00 90.62 94 VAL A O 1
ATOM 751 N N . TYR A 1 95 ? 17.818 -1.861 -5.741 1.00 89.56 95 TYR A N 1
ATOM 752 C CA . TYR A 1 95 ? 19.189 -2.309 -5.445 1.00 89.56 95 TYR A CA 1
ATOM 753 C C . TYR A 1 95 ? 20.059 -1.283 -4.704 1.00 89.56 95 TYR A C 1
ATOM 755 O O . TYR A 1 95 ? 21.214 -1.585 -4.404 1.00 89.56 95 TYR A O 1
ATOM 763 N N . LYS A 1 96 ? 19.561 -0.068 -4.428 1.00 93.00 96 LYS A N 1
ATOM 764 C CA . LYS A 1 96 ? 20.345 0.991 -3.759 1.00 93.00 96 LYS A CA 1
ATOM 765 C C . LYS A 1 96 ? 20.766 0.604 -2.339 1.00 93.00 96 LYS A C 1
ATOM 767 O O . LYS A 1 96 ? 21.803 1.066 -1.877 1.00 93.00 96 LYS A O 1
ATOM 772 N N . ASN A 1 97 ? 19.973 -0.236 -1.672 1.00 90.69 97 ASN A N 1
ATOM 773 C CA . ASN A 1 97 ? 20.188 -0.680 -0.300 1.00 90.69 97 ASN A CA 1
ATOM 774 C C . ASN A 1 97 ? 20.311 -2.207 -0.245 1.00 90.69 97 ASN A C 1
ATOM 776 O O . ASN A 1 97 ? 19.739 -2.922 -1.066 1.00 90.69 97 ASN A O 1
ATOM 780 N N . VAL A 1 98 ? 21.034 -2.707 0.758 1.00 91.38 98 VAL A N 1
ATOM 781 C CA . VAL A 1 98 ? 21.042 -4.141 1.082 1.00 91.38 98 VAL A CA 1
ATOM 782 C C . VAL A 1 98 ? 19.640 -4.541 1.571 1.00 91.38 98 VAL A C 1
ATOM 784 O O . VAL A 1 98 ? 19.027 -3.752 2.295 1.00 91.38 98 VAL A O 1
ATOM 787 N N . PRO A 1 99 ? 19.124 -5.735 1.212 1.00 88.62 99 PRO A N 1
ATOM 788 C CA . PRO A 1 99 ? 17.826 -6.200 1.694 1.00 88.62 99 PRO A CA 1
ATOM 789 C C . PRO A 1 99 ? 17.712 -6.130 3.221 1.00 88.62 99 PRO A C 1
ATOM 791 O O . PRO A 1 99 ? 18.593 -6.606 3.942 1.00 88.62 99 PRO A O 1
ATOM 794 N N . ASN A 1 100 ? 16.621 -5.541 3.713 1.00 88.38 100 ASN A N 1
ATOM 795 C CA . ASN A 1 100 ? 16.355 -5.467 5.144 1.00 88.38 100 ASN A CA 1
ATOM 796 C C . ASN A 1 100 ? 15.832 -6.821 5.646 1.00 88.38 100 ASN A C 1
ATOM 798 O O . ASN A 1 100 ? 14.763 -7.263 5.230 1.00 88.38 100 ASN A O 1
ATOM 802 N N . LYS A 1 101 ? 16.547 -7.449 6.586 1.00 87.50 101 LYS A N 1
ATOM 803 C CA . LYS A 1 101 ? 16.114 -8.703 7.230 1.00 87.50 101 LYS A CA 1
ATOM 804 C C . LYS A 1 101 ? 14.780 -8.557 7.966 1.00 87.50 101 LYS A C 1
ATOM 806 O O . LYS A 1 101 ? 14.046 -9.526 8.133 1.00 87.50 101 LYS A O 1
ATOM 811 N N . GLU A 1 102 ? 14.426 -7.348 8.396 1.00 85.25 102 GLU A N 1
ATOM 812 C CA . GLU A 1 102 ? 13.132 -7.103 9.029 1.00 85.25 102 GLU A CA 1
ATOM 813 C C . GLU A 1 102 ? 11.948 -7.208 8.053 1.00 85.25 102 GLU A C 1
ATOM 815 O O . GLU A 1 102 ? 10.824 -7.421 8.502 1.00 85.25 102 GLU A O 1
ATOM 820 N N . ASN A 1 103 ? 12.193 -7.139 6.745 1.00 88.12 103 ASN A N 1
ATOM 821 C CA . ASN A 1 103 ? 11.158 -7.266 5.718 1.00 88.12 103 ASN A CA 1
ATOM 822 C C . ASN A 1 103 ? 10.987 -8.710 5.221 1.00 88.12 103 ASN A C 1
ATOM 824 O O . ASN A 1 103 ? 10.128 -8.959 4.378 1.00 88.12 103 ASN A O 1
ATOM 828 N N . GLU A 1 104 ? 11.789 -9.659 5.713 1.00 90.50 104 GLU A N 1
ATOM 829 C CA . GLU A 1 104 ? 11.664 -11.065 5.338 1.00 90.50 104 GLU A CA 1
ATOM 830 C C . GLU A 1 104 ? 10.346 -11.653 5.866 1.00 90.50 104 GLU A C 1
ATOM 832 O O . GLU A 1 104 ? 10.031 -11.546 7.056 1.00 90.50 104 GLU A O 1
ATOM 837 N N . VAL A 1 105 ? 9.583 -12.273 4.963 1.00 89.94 105 VAL A N 1
ATOM 838 C CA . VAL A 1 105 ? 8.307 -12.938 5.246 1.00 89.94 105 VAL A CA 1
ATOM 839 C C . VAL A 1 105 ? 8.280 -14.248 4.482 1.00 89.94 105 VAL A C 1
ATOM 841 O O . VAL A 1 105 ? 8.224 -14.248 3.256 1.00 89.94 105 VAL A O 1
ATOM 844 N N . ASN A 1 106 ? 8.285 -15.358 5.213 1.00 90.00 106 ASN A N 1
ATOM 845 C CA . ASN A 1 106 ? 8.184 -16.708 4.658 1.00 90.00 106 ASN A CA 1
ATOM 846 C C . ASN A 1 106 ? 6.809 -17.307 4.986 1.00 90.00 106 ASN A C 1
ATOM 848 O O . ASN A 1 106 ? 6.701 -18.437 5.450 1.00 90.00 106 ASN A O 1
ATOM 852 N N . GLU A 1 107 ? 5.765 -16.502 4.801 1.00 89.56 107 GLU A N 1
ATOM 853 C CA . GLU A 1 107 ? 4.383 -16.827 5.144 1.00 89.56 107 GLU A CA 1
ATOM 854 C C . GLU A 1 107 ? 3.477 -16.697 3.928 1.00 89.56 107 GLU A C 1
ATOM 856 O O . GLU A 1 107 ? 3.796 -15.971 2.984 1.00 89.56 107 GLU A O 1
ATOM 861 N N . ALA A 1 108 ? 2.333 -17.381 3.961 1.00 89.38 108 ALA A N 1
ATOM 862 C CA . ALA A 1 108 ? 1.327 -17.231 2.919 1.00 89.38 108 ALA A CA 1
ATOM 863 C C . ALA A 1 108 ? 0.829 -15.776 2.891 1.00 89.38 108 ALA A C 1
ATOM 865 O O . ALA A 1 108 ? 0.422 -15.223 3.914 1.00 89.38 108 ALA A O 1
ATOM 866 N N . LEU A 1 109 ? 0.893 -15.158 1.714 1.00 91.50 109 LEU A N 1
ATOM 867 C CA . LEU A 1 109 ? 0.399 -13.815 1.435 1.00 91.50 109 LEU A CA 1
ATOM 868 C C . LEU A 1 109 ? -0.525 -13.871 0.217 1.00 91.50 109 LEU A C 1
ATOM 870 O O . LEU A 1 109 ? -0.323 -14.741 -0.632 1.00 91.50 109 LEU A O 1
ATOM 874 N N . PRO A 1 110 ? -1.465 -12.918 0.084 1.00 88.25 110 PRO A N 1
ATOM 875 C CA . PRO A 1 110 ? -2.320 -12.836 -1.092 1.00 88.25 110 PRO A CA 1
ATOM 876 C C . PRO A 1 110 ? -1.483 -12.799 -2.372 1.00 88.25 110 PRO A C 1
ATOM 878 O O . PRO A 1 110 ? -0.575 -11.971 -2.512 1.00 88.25 110 PRO A O 1
ATOM 881 N N . GLU A 1 111 ? -1.788 -13.699 -3.303 1.00 84.12 111 GLU A N 1
ATOM 882 C CA . GLU A 1 111 ? -1.023 -13.845 -4.540 1.00 84.12 111 GLU A CA 1
ATOM 883 C C . GLU A 1 111 ? -1.017 -12.557 -5.384 1.00 84.12 111 GLU A C 1
ATOM 885 O O . GLU A 1 111 ? -2.008 -11.831 -5.458 1.00 84.12 111 GLU A O 1
ATOM 890 N N . THR A 1 112 ? 0.096 -12.287 -6.074 1.00 85.06 112 THR A N 1
ATOM 891 C CA . THR A 1 112 ? 0.353 -11.038 -6.818 1.00 85.06 112 THR A CA 1
ATOM 892 C C . THR A 1 112 ? -0.211 -11.040 -8.251 1.00 85.06 112 THR A C 1
ATOM 894 O O . THR A 1 112 ? 0.462 -10.655 -9.220 1.00 85.06 112 THR A O 1
ATOM 897 N N . TYR A 1 113 ? -1.468 -11.463 -8.400 1.00 81.56 113 TYR A N 1
ATOM 898 C CA . TYR A 1 113 ? -2.229 -11.411 -9.656 1.00 81.56 113 TYR A CA 1
ATOM 899 C C . TYR A 1 113 ? -3.380 -10.392 -9.589 1.00 81.56 113 TYR A C 1
ATOM 901 O O . TYR A 1 113 ? -3.765 -9.949 -8.509 1.00 81.56 113 TYR A O 1
ATOM 909 N N . ASP A 1 114 ? -3.891 -9.974 -10.751 1.00 84.44 114 ASP A N 1
ATOM 910 C CA . ASP A 1 114 ? -5.015 -9.034 -10.912 1.00 84.44 114 ASP A CA 1
ATOM 911 C C . ASP A 1 114 ? -4.952 -7.803 -9.983 1.00 84.44 114 ASP A C 1
ATOM 913 O O . ASP A 1 114 ? -4.029 -6.988 -10.083 1.00 84.44 114 ASP A O 1
ATOM 917 N N . GLU A 1 115 ? -5.907 -7.658 -9.060 1.00 77.31 115 GLU A N 1
ATOM 918 C CA . GLU A 1 115 ? -5.997 -6.540 -8.107 1.00 77.31 115 GLU A CA 1
ATOM 919 C C . GLU A 1 115 ? -4.822 -6.482 -7.116 1.00 77.31 115 GLU A C 1
ATOM 921 O O . GLU A 1 115 ? -4.523 -5.436 -6.533 1.00 77.31 115 GLU A O 1
ATOM 926 N N . ASN A 1 116 ? -4.127 -7.602 -6.926 1.00 82.56 116 ASN A N 1
ATOM 927 C CA . ASN A 1 116 ? -2.953 -7.725 -6.074 1.00 82.56 116 ASN A CA 1
ATOM 928 C C . ASN A 1 116 ? -1.640 -7.604 -6.856 1.00 82.56 116 ASN A C 1
ATOM 930 O O . ASN A 1 116 ? -0.572 -7.755 -6.267 1.00 82.56 116 ASN A O 1
ATOM 934 N N . ARG A 1 117 ? -1.665 -7.284 -8.159 1.00 85.38 117 ARG A N 1
ATOM 935 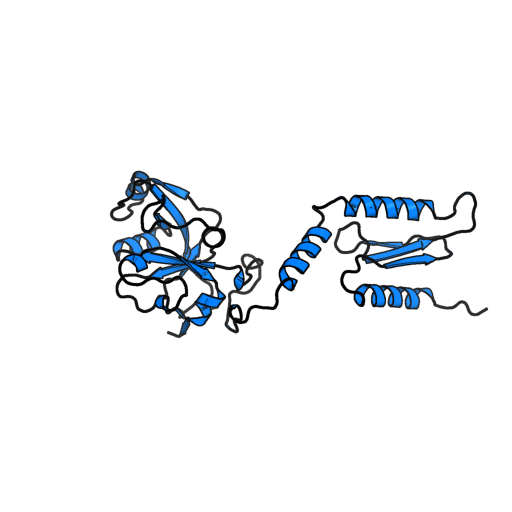C CA . ARG A 1 117 ? -0.443 -7.176 -8.978 1.00 85.38 117 ARG A CA 1
ATOM 936 C C . ARG A 1 117 ? 0.570 -6.153 -8.455 1.00 85.38 117 ARG A C 1
ATOM 938 O O . ARG A 1 117 ? 1.759 -6.255 -8.745 1.00 85.38 117 ARG A O 1
ATOM 945 N N . ASN A 1 118 ? 0.101 -5.163 -7.704 1.00 84.12 118 ASN A N 1
ATOM 946 C CA . ASN A 1 118 ? 0.916 -4.138 -7.057 1.00 84.12 118 ASN A CA 1
ATOM 947 C C . ASN A 1 118 ? 1.288 -4.463 -5.597 1.00 84.12 118 ASN A C 1
ATOM 949 O O . ASN A 1 118 ? 1.829 -3.594 -4.918 1.00 84.12 118 ASN A O 1
ATOM 953 N N . LEU A 1 119 ? 0.976 -5.661 -5.091 1.00 89.94 119 LEU A N 1
ATOM 954 C CA . LEU A 1 119 ? 1.314 -6.064 -3.729 1.00 89.94 119 LEU A CA 1
ATOM 955 C C . LEU A 1 119 ? 2.813 -6.362 -3.652 1.00 89.94 119 LEU A C 1
ATOM 957 O O . LEU A 1 119 ? 3.301 -7.377 -4.143 1.00 89.94 119 LEU A O 1
ATOM 961 N N . ILE A 1 120 ? 3.529 -5.448 -3.010 1.00 91.88 120 ILE A N 1
ATOM 962 C CA . ILE A 1 120 ? 4.916 -5.607 -2.583 1.00 91.88 120 ILE A CA 1
ATOM 963 C C . ILE A 1 120 ? 4.870 -5.588 -1.052 1.00 91.88 120 ILE A C 1
ATOM 965 O O . ILE A 1 120 ? 4.394 -4.589 -0.507 1.00 91.88 120 ILE A O 1
ATOM 969 N N . PRO A 1 121 ? 5.261 -6.663 -0.339 1.00 92.00 121 PRO A N 1
ATOM 970 C CA . PRO A 1 121 ? 4.987 -6.789 1.093 1.00 92.00 121 PRO A CA 1
ATOM 971 C C . PRO A 1 121 ? 5.463 -5.593 1.925 1.00 92.00 121 PRO A C 1
ATOM 973 O O . PRO A 1 121 ? 4.686 -5.032 2.693 1.00 92.00 121 PRO A O 1
ATOM 976 N N . ASP A 1 122 ? 6.700 -5.144 1.740 1.00 90.62 122 ASP A N 1
ATOM 977 C CA . ASP A 1 122 ? 7.291 -4.038 2.497 1.00 90.62 122 ASP A CA 1
ATOM 978 C C . ASP A 1 122 ? 6.873 -2.636 2.025 1.00 90.62 122 ASP A C 1
ATOM 980 O O . ASP A 1 122 ? 7.117 -1.657 2.730 1.00 90.62 122 ASP A O 1
ATOM 984 N N . GLU A 1 123 ? 6.160 -2.535 0.902 1.00 91.69 123 GLU A N 1
ATOM 985 C CA . GLU A 1 123 ? 5.451 -1.320 0.471 1.00 91.69 123 GLU A CA 1
ATOM 986 C C . GLU A 1 123 ? 3.930 -1.407 0.717 1.00 91.69 123 GLU A C 1
ATOM 988 O O . GLU A 1 123 ? 3.183 -0.473 0.411 1.00 91.69 123 GLU A O 1
ATOM 993 N N . THR A 1 124 ? 3.449 -2.521 1.280 1.00 93.88 124 THR A N 1
ATOM 994 C CA . THR A 1 124 ? 2.040 -2.742 1.614 1.00 93.88 124 THR A CA 1
ATOM 995 C C . THR A 1 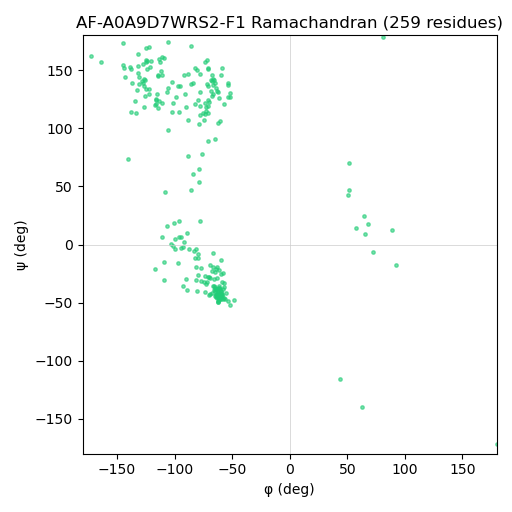124 ? 1.838 -2.524 3.104 1.00 93.88 124 THR A C 1
ATOM 997 O O . THR A 1 124 ? 2.436 -3.201 3.933 1.00 93.88 124 THR A O 1
ATOM 1000 N N . PHE A 1 125 ? 0.954 -1.593 3.456 1.00 95.19 125 PHE A N 1
ATOM 1001 C CA . PHE A 1 125 ? 0.732 -1.207 4.849 1.00 95.19 125 PHE A CA 1
ATOM 1002 C C . PHE A 1 125 ? -0.647 -1.627 5.353 1.00 95.19 125 PHE A C 1
ATOM 1004 O O . PHE A 1 125 ? -1.631 -1.651 4.605 1.00 95.19 125 PHE A O 1
ATOM 1011 N N . VAL A 1 126 ? -0.714 -1.903 6.652 1.00 95.88 126 VAL A N 1
ATOM 1012 C CA . VAL A 1 126 ? -1.942 -2.158 7.402 1.00 95.88 126 VAL A CA 1
ATOM 1013 C C . VAL A 1 126 ? -2.141 -1.024 8.395 1.00 95.88 126 VAL A C 1
ATOM 1015 O O . VAL A 1 126 ? -1.268 -0.729 9.211 1.00 95.88 126 VAL A O 1
ATOM 1018 N N . LEU A 1 127 ? -3.296 -0.366 8.320 1.00 95.94 127 LEU A N 1
ATOM 1019 C CA . LEU A 1 127 ? -3.726 0.581 9.340 1.00 95.94 127 L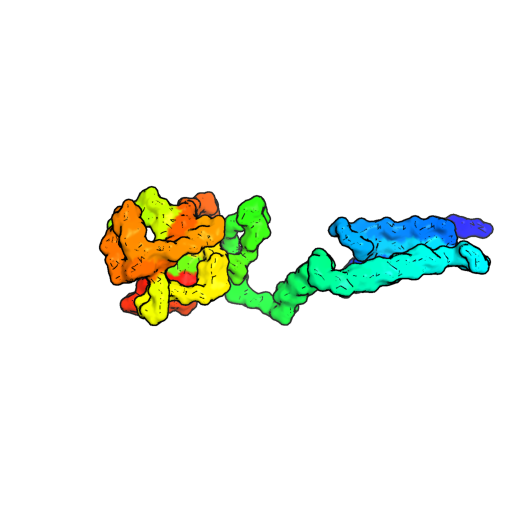EU A CA 1
ATOM 1020 C C . LEU A 1 127 ? -4.251 -0.195 10.542 1.00 95.94 127 LEU A C 1
ATOM 1022 O O . LEU A 1 127 ? -5.099 -1.068 10.398 1.00 95.94 127 LEU A O 1
ATOM 1026 N N . VAL A 1 128 ? -3.792 0.151 11.734 1.00 96.56 128 VAL A N 1
ATOM 1027 C CA . VAL A 1 128 ? -4.322 -0.380 12.987 1.00 96.56 128 VAL A CA 1
ATOM 1028 C C . VAL A 1 128 ? -5.233 0.677 13.591 1.00 96.56 128 VAL A C 1
ATOM 1030 O O . VAL A 1 128 ? -4.803 1.780 13.932 1.00 96.56 128 VAL A O 1
ATOM 1033 N N . GLY A 1 129 ? -6.522 0.356 13.649 1.00 95.25 129 GLY A N 1
ATOM 1034 C CA . GLY A 1 129 ? -7.584 1.235 14.112 1.00 95.25 129 GLY A CA 1
ATOM 1035 C C . GLY A 1 129 ? -8.179 0.769 15.436 1.00 95.25 129 GLY A C 1
ATOM 1036 O O . GLY A 1 129 ? -8.339 -0.421 15.696 1.00 95.25 129 GLY A O 1
ATOM 1037 N N . TYR A 1 130 ? -8.584 1.728 16.262 1.00 95.00 130 TYR A N 1
ATOM 1038 C CA . TYR A 1 130 ? -9.270 1.450 17.516 1.00 95.00 130 TYR A CA 1
ATOM 1039 C C . TYR A 1 130 ? -10.787 1.556 17.360 1.00 95.00 130 TYR A C 1
ATOM 1041 O O . TYR A 1 130 ? -11.305 2.516 16.776 1.00 95.00 130 TYR A O 1
ATOM 1049 N N . CYS A 1 131 ? -11.513 0.600 17.930 1.00 94.44 131 CYS A N 1
ATOM 1050 C CA . CYS A 1 131 ? -12.964 0.620 18.023 1.00 94.44 131 CYS A CA 1
ATOM 1051 C C . CYS A 1 131 ? -13.398 0.817 19.483 1.00 94.44 131 CYS A C 1
ATOM 1053 O O . CYS A 1 131 ? -13.041 0.061 20.384 1.00 94.44 131 CYS A O 1
ATOM 1055 N N . LYS A 1 132 ? -14.164 1.885 19.736 1.00 91.38 132 LYS A N 1
ATOM 1056 C CA . LYS A 1 132 ? -14.445 2.372 21.097 1.00 91.38 132 LYS A CA 1
ATOM 1057 C C . LYS A 1 132 ? -15.563 1.617 21.813 1.00 91.38 132 LYS A C 1
ATOM 1059 O O . LYS A 1 132 ? -15.693 1.755 23.026 1.00 91.38 132 LYS A O 1
ATOM 1064 N N . SER A 1 133 ? -16.419 0.915 21.074 1.00 93.38 133 SER A N 1
ATOM 1065 C CA . SER A 1 133 ? -17.594 0.230 21.617 1.00 93.38 133 SER A CA 1
ATOM 1066 C C . SER A 1 133 ? -18.153 -0.785 20.627 1.00 93.38 133 SER A C 1
ATOM 1068 O O . SER A 1 133 ? -18.007 -0.615 19.418 1.00 93.38 133 SER A O 1
ATOM 1070 N N . LYS A 1 134 ? -18.890 -1.780 21.131 1.00 94.25 134 LYS A N 1
ATOM 1071 C CA . LYS A 1 134 ? -19.565 -2.787 20.300 1.00 94.25 134 LYS A CA 1
ATOM 1072 C C . LYS A 1 134 ? -20.501 -2.156 19.261 1.00 94.25 134 LYS A C 1
ATOM 1074 O O . LYS A 1 134 ? -20.384 -2.471 18.089 1.00 94.25 134 LYS A O 1
ATOM 1079 N N . ALA A 1 135 ? -21.257 -1.124 19.645 1.00 95.62 135 ALA A N 1
ATOM 1080 C CA . ALA A 1 135 ? -22.084 -0.353 18.711 1.00 95.62 135 ALA A CA 1
ATOM 1081 C C . ALA A 1 135 ? -21.299 0.281 17.542 1.00 95.62 135 ALA A C 1
ATOM 1083 O O . ALA A 1 135 ? -21.838 0.423 16.451 1.00 95.62 135 ALA A O 1
ATOM 1084 N N . GLN A 1 136 ? -20.035 0.685 17.751 1.00 95.38 136 GLN A N 1
ATOM 1085 C CA . GLN A 1 136 ? -19.210 1.200 16.654 1.00 95.38 136 GLN A CA 1
ATOM 1086 C C . GLN A 1 136 ? -18.771 0.051 15.746 1.00 95.38 136 GLN A C 1
ATOM 1088 O O . GLN A 1 136 ? -18.804 0.213 14.534 1.00 95.38 136 GLN A O 1
ATOM 1093 N N . LEU A 1 137 ? -18.394 -1.096 16.314 1.00 95.75 137 LEU A N 1
ATOM 1094 C CA . LEU A 1 137 ? -18.040 -2.279 15.534 1.00 95.75 137 LEU A CA 1
ATOM 1095 C C . LEU A 1 137 ? -19.221 -2.761 14.685 1.00 95.75 137 LEU A C 1
ATOM 1097 O O . LEU A 1 137 ? -19.044 -3.031 13.506 1.00 95.75 137 LEU A O 1
ATOM 1101 N N . ASP A 1 138 ? -20.424 -2.800 15.252 1.00 96.38 138 ASP A N 1
ATOM 1102 C CA . ASP A 1 138 ? -21.625 -3.207 14.520 1.00 96.38 138 ASP A CA 1
ATOM 1103 C C . ASP A 1 138 ? -21.953 -2.206 13.401 1.00 96.38 138 ASP A C 1
ATOM 1105 O O . ASP A 1 138 ? -22.283 -2.604 12.289 1.00 96.38 138 ASP A O 1
ATOM 1109 N N . TRP A 1 139 ? -21.770 -0.902 13.645 1.00 96.94 139 TRP A N 1
ATOM 1110 C CA . TRP A 1 139 ? -21.878 0.116 12.597 1.00 96.94 139 TRP A CA 1
ATOM 1111 C C . TRP A 1 139 ? -20.857 -0.093 11.467 1.00 96.94 139 TRP A C 1
ATOM 1113 O O . TRP A 1 139 ? -21.227 -0.008 10.297 1.00 96.94 139 TRP A O 1
ATOM 1123 N N . ILE A 1 140 ? -19.599 -0.408 11.806 1.00 96.56 140 ILE A N 1
ATOM 1124 C CA . ILE A 1 140 ? -18.540 -0.708 10.830 1.00 96.56 140 ILE A CA 1
ATOM 1125 C C . ILE A 1 140 ? -18.925 -1.937 10.000 1.00 96.56 140 ILE A C 1
ATOM 1127 O O . ILE A 1 140 ? -18.852 -1.879 8.780 1.00 96.56 140 ILE A O 1
ATOM 1131 N N . ASN A 1 141 ? -19.392 -3.010 10.636 1.00 95.94 141 ASN A N 1
ATOM 1132 C CA . ASN A 1 141 ? -19.772 -4.245 9.947 1.00 95.94 141 ASN A CA 1
ATOM 1133 C C . ASN A 1 141 ? -20.992 -4.054 9.037 1.00 95.94 141 ASN A C 1
ATOM 1135 O O . ASN A 1 141 ? -21.047 -4.631 7.957 1.00 95.94 141 ASN A O 1
ATOM 1139 N N . ASN A 1 142 ? -21.951 -3.221 9.450 1.00 96.12 142 ASN A N 1
ATOM 1140 C CA . ASN A 1 142 ? -23.186 -2.993 8.700 1.00 96.12 142 ASN A CA 1
ATOM 1141 C C . ASN A 1 142 ? -23.010 -2.009 7.539 1.00 96.12 142 ASN A C 1
ATOM 1143 O O . ASN A 1 142 ? -23.619 -2.179 6.486 1.00 96.12 142 ASN A O 1
ATOM 1147 N N . LYS A 1 143 ? -22.238 -0.933 7.738 1.00 95.12 143 LYS A N 1
ATOM 1148 C CA . LYS A 1 143 ? -22.053 0.124 6.729 1.00 95.12 143 LYS A CA 1
ATOM 1149 C C . LYS A 1 143 ? -20.775 -0.047 5.911 1.00 95.12 143 LYS A C 1
ATOM 1151 O O . LYS A 1 143 ? -20.649 0.617 4.888 1.00 95.12 143 LYS A O 1
ATOM 1156 N N . LEU A 1 144 ? -19.839 -0.884 6.368 1.00 95.75 144 LEU A N 1
ATOM 1157 C CA . LEU A 1 144 ? -18.491 -1.035 5.813 1.00 95.75 144 LEU A CA 1
ATOM 1158 C C . LEU A 1 144 ? -17.775 0.313 5.665 1.00 95.75 144 LEU A C 1
ATOM 1160 O O . LEU A 1 144 ? -17.191 0.644 4.636 1.00 95.75 144 LEU A O 1
ATOM 1164 N N . LEU A 1 145 ? -17.842 1.118 6.722 1.00 95.25 145 LEU A N 1
ATOM 1165 C CA . LEU A 1 145 ? -17.178 2.411 6.816 1.00 95.25 145 LEU A CA 1
ATOM 1166 C C . LEU A 1 145 ? -16.343 2.448 8.088 1.00 95.25 145 LEU A C 1
ATOM 1168 O O . LEU A 1 145 ? -16.778 1.971 9.135 1.00 95.25 145 LEU A O 1
ATOM 1172 N N . TYR A 1 146 ? -15.175 3.079 8.027 1.00 95.19 146 TYR A N 1
ATOM 1173 C CA . TYR A 1 146 ? -14.379 3.370 9.215 1.00 95.19 146 TYR A CA 1
ATOM 1174 C C . TYR A 1 146 ? -13.931 4.819 9.237 1.00 95.19 146 TYR A C 1
ATOM 1176 O O . TYR A 1 146 ? -13.541 5.379 8.217 1.00 95.19 146 TYR A O 1
ATOM 1184 N N . ASN A 1 147 ? -13.999 5.438 10.413 1.00 93.62 147 ASN A N 1
ATOM 1185 C CA . ASN A 1 147 ? -13.741 6.855 10.594 1.00 93.62 147 ASN A CA 1
ATOM 1186 C C . ASN A 1 147 ? -12.517 7.094 11.489 1.00 93.62 147 ASN A C 1
ATOM 1188 O O . ASN A 1 147 ? -12.493 6.756 12.673 1.00 93.62 147 ASN A O 1
ATOM 1192 N N . PHE A 1 148 ? -11.530 7.785 10.942 1.00 92.44 148 PHE A N 1
ATOM 1193 C CA . PHE A 1 148 ? -10.404 8.328 11.679 1.00 92.44 148 PHE A CA 1
ATOM 1194 C C . PHE A 1 148 ? -10.715 9.751 12.131 1.00 92.44 148 PHE A C 1
ATOM 1196 O O . PHE A 1 148 ? -11.394 10.519 11.443 1.00 92.44 148 PHE A O 1
ATOM 1203 N N . ARG A 1 149 ? -10.206 10.136 13.301 1.00 89.62 149 ARG A N 1
ATOM 1204 C CA . ARG A 1 149 ? -10.239 11.545 13.706 1.00 89.62 149 ARG A CA 1
ATOM 1205 C C . ARG A 1 149 ? -9.291 12.343 12.810 1.00 89.62 149 ARG A C 1
ATOM 1207 O O . ARG A 1 149 ? -8.205 11.865 12.489 1.00 89.62 149 ARG A O 1
ATOM 1214 N N . MET A 1 150 ? -9.709 13.550 12.450 1.00 80.38 150 MET A N 1
ATOM 1215 C CA . MET A 1 150 ? -8.893 14.524 11.722 1.00 80.38 150 MET A CA 1
ATOM 1216 C C . MET A 1 150 ? -8.421 15.655 12.646 1.00 80.38 150 MET A C 1
ATOM 1218 O O . MET A 1 150 ? -8.856 15.739 13.797 1.00 80.38 150 MET A O 1
ATOM 1222 N N . ASN A 1 151 ? -7.573 16.534 12.100 1.00 73.19 151 ASN A N 1
ATOM 1223 C CA . ASN A 1 151 ? -6.969 17.730 12.711 1.00 73.19 151 ASN A CA 1
ATOM 1224 C C . ASN A 1 151 ? -5.749 17.450 13.602 1.00 73.19 151 ASN A C 1
ATOM 1226 O O . ASN A 1 151 ? -5.363 16.311 13.816 1.00 73.19 151 ASN A O 1
ATOM 1230 N N . ASN A 1 152 ? -5.148 18.503 14.161 1.00 68.88 152 ASN A N 1
ATOM 1231 C CA . ASN A 1 152 ? -3.969 18.414 15.038 1.00 68.88 152 ASN A CA 1
ATOM 1232 C C . ASN A 1 152 ? -4.304 17.961 16.475 1.00 68.88 152 ASN A C 1
ATOM 1234 O O . ASN A 1 152 ? -3.542 18.192 17.413 1.00 68.88 152 ASN A O 1
ATOM 1238 N N . ASN A 1 153 ? -5.458 17.320 16.665 1.00 72.25 153 ASN A N 1
ATOM 1239 C CA . ASN A 1 153 ? -5.920 16.871 17.970 1.00 72.25 153 ASN A CA 1
ATOM 1240 C C . ASN A 1 153 ? -5.273 15.537 18.353 1.00 72.25 153 ASN A C 1
ATOM 1242 O O . ASN A 1 153 ? -4.981 14.682 17.515 1.00 72.25 153 ASN A O 1
ATOM 1246 N N . ARG A 1 154 ? -5.121 15.308 19.661 1.00 75.06 154 ARG A N 1
ATOM 1247 C CA . ARG A 1 15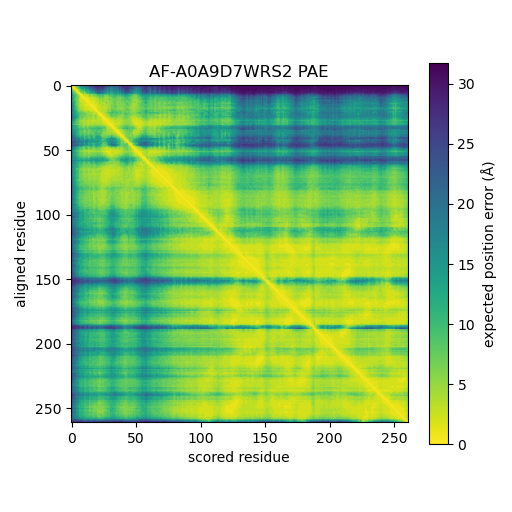4 ? -4.629 14.029 20.185 1.00 75.06 154 ARG A CA 1
ATOM 1248 C C . ARG A 1 154 ? -5.518 12.872 19.700 1.00 75.06 154 ARG A C 1
ATOM 1250 O O . ARG A 1 154 ? -6.718 12.830 19.985 1.00 75.06 154 ARG A O 1
ATOM 1257 N N . GLY A 1 155 ? -4.906 11.918 18.996 1.00 79.25 155 GLY A N 1
ATOM 1258 C CA . GLY A 1 155 ? -5.577 10.746 18.422 1.00 79.25 155 GLY A CA 1
ATOM 1259 C C . GLY A 1 155 ? -6.138 10.930 17.015 1.00 79.25 155 GLY A C 1
ATOM 1260 O O . GLY A 1 155 ? -6.912 10.083 16.574 1.00 79.25 155 GLY A O 1
ATOM 1261 N N . ALA A 1 156 ? -5.779 12.012 16.324 1.00 85.88 156 ALA A N 1
ATOM 1262 C CA . ALA A 1 156 ? -5.965 12.106 14.885 1.00 85.88 156 ALA A CA 1
ATOM 1263 C C . ALA A 1 156 ? -5.006 11.183 14.124 1.00 85.88 156 ALA A C 1
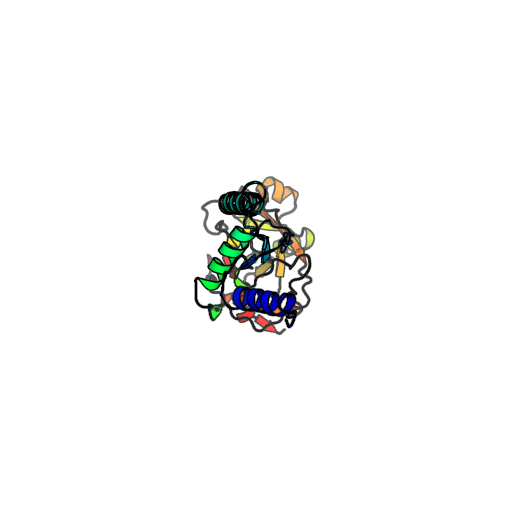ATOM 1265 O O . ALA A 1 156 ? -3.902 10.893 14.593 1.00 85.88 156 ALA A O 1
ATOM 1266 N N . LEU A 1 157 ? -5.438 10.734 12.945 1.00 88.00 157 LEU A N 1
ATOM 1267 C CA . LEU A 1 157 ? -4.578 10.006 12.020 1.00 88.00 157 LEU A CA 1
ATOM 1268 C C . LEU A 1 157 ? -3.555 10.973 11.420 1.00 88.00 157 LEU A C 1
ATOM 1270 O O . LEU A 1 157 ? -3.924 11.987 10.827 1.00 88.00 157 LEU A O 1
ATOM 1274 N N . LYS A 1 158 ? -2.268 10.648 11.557 1.00 88.44 158 LYS A N 1
ATOM 1275 C CA . LYS A 1 158 ? -1.202 11.381 10.873 1.00 88.44 158 LYS A CA 1
ATOM 1276 C C . LYS A 1 158 ? -1.233 11.010 9.394 1.00 88.44 158 LYS A C 1
ATOM 1278 O O . LYS A 1 158 ? -1.088 9.841 9.076 1.00 88.44 158 LYS A O 1
ATOM 1283 N N . LEU A 1 159 ? -1.398 11.984 8.504 1.00 88.75 159 LEU A N 1
ATOM 1284 C CA . LEU A 1 159 ? -1.393 11.730 7.064 1.00 88.75 159 LEU A CA 1
ATOM 1285 C C . LEU A 1 159 ? 0.049 11.569 6.568 1.00 88.75 159 LEU A C 1
ATOM 1287 O O . LEU A 1 159 ? 0.789 12.543 6.450 1.00 88.75 159 LEU A O 1
ATOM 1291 N N . THR A 1 160 ? 0.441 10.326 6.317 1.00 91.12 160 THR A N 1
ATOM 1292 C CA . THR A 1 160 ? 1.707 9.930 5.685 1.00 91.12 160 THR A CA 1
ATOM 1293 C C . THR A 1 160 ? 1.444 9.044 4.466 1.00 91.12 160 THR A C 1
ATOM 1295 O O . THR A 1 160 ? 0.321 8.566 4.270 1.00 91.12 160 THR A O 1
ATOM 1298 N N . GLN A 1 161 ? 2.474 8.792 3.655 1.00 90.50 161 GLN A N 1
ATOM 1299 C CA . GLN A 1 161 ? 2.360 7.935 2.473 1.00 90.50 161 GLN A CA 1
ATOM 1300 C C . GLN A 1 161 ? 1.880 6.521 2.842 1.00 90.50 161 GLN A C 1
ATOM 1302 O O . GLN A 1 161 ? 1.023 5.965 2.161 1.00 90.50 161 GLN A O 1
ATOM 1307 N N . GLU A 1 162 ? 2.348 5.981 3.968 1.00 92.38 162 GLU A N 1
ATOM 1308 C CA . GLU A 1 162 ? 1.943 4.678 4.503 1.00 92.38 162 GLU A CA 1
ATOM 1309 C C . GLU A 1 162 ? 0.453 4.672 4.858 1.00 92.38 162 GLU A C 1
ATOM 1311 O O . GLU A 1 162 ? -0.281 3.768 4.463 1.00 92.38 162 GLU A O 1
ATOM 1316 N N . THR A 1 163 ? -0.037 5.715 5.540 1.00 91.31 163 THR A N 1
ATOM 1317 C CA . THR A 1 163 ? -1.462 5.797 5.905 1.00 91.31 163 THR A CA 1
ATOM 1318 C C . THR A 1 163 ? -2.380 5.942 4.699 1.00 91.31 163 THR A C 1
ATOM 1320 O O . THR A 1 163 ? -3.479 5.389 4.707 1.00 91.31 163 THR A O 1
ATOM 1323 N N . LEU A 1 164 ? -1.946 6.670 3.665 1.00 89.44 164 LEU A N 1
ATOM 1324 C CA . LEU A 1 164 ? -2.725 6.911 2.452 1.00 89.44 164 LEU A CA 1
ATOM 1325 C C . LEU A 1 164 ? -2.684 5.725 1.491 1.00 89.44 164 LEU A C 1
ATOM 1327 O O . LEU A 1 164 ? -3.648 5.527 0.755 1.00 89.44 164 LEU A O 1
ATOM 1331 N N . ASN A 1 165 ? -1.628 4.909 1.527 1.00 89.44 165 ASN A N 1
ATOM 1332 C CA . ASN A 1 165 ? -1.478 3.720 0.682 1.00 89.44 165 ASN A CA 1
ATOM 1333 C C . ASN A 1 165 ? -1.821 2.409 1.394 1.00 89.44 165 ASN A C 1
ATOM 1335 O O . ASN A 1 165 ? -1.865 1.373 0.739 1.00 89.44 165 ASN A O 1
ATOM 1339 N N . ALA A 1 166 ? -2.137 2.439 2.693 1.00 93.00 166 ALA A N 1
ATOM 1340 C CA . ALA A 1 166 ? -2.522 1.249 3.445 1.00 93.00 166 ALA A CA 1
ATOM 1341 C C . ALA A 1 166 ? -3.652 0.478 2.753 1.00 93.00 166 ALA A C 1
ATOM 1343 O O . ALA A 1 166 ? -4.686 1.056 2.410 1.00 93.00 166 ALA A O 1
ATOM 1344 N N . LYS A 1 167 ? -3.436 -0.818 2.537 1.00 93.38 167 LYS A N 1
ATOM 1345 C CA . LYS A 1 167 ? -4.357 -1.708 1.821 1.00 93.38 167 LYS A CA 1
ATOM 1346 C C . LYS A 1 167 ? -5.354 -2.371 2.766 1.00 93.38 167 LYS A C 1
ATOM 1348 O O . LYS A 1 167 ? -6.493 -2.616 2.376 1.00 93.38 167 LYS A O 1
ATOM 1353 N N . TYR A 1 168 ? -4.946 -2.593 4.013 1.00 95.25 168 TYR A N 1
ATOM 1354 C CA . TYR A 1 168 ? -5.748 -3.271 5.027 1.00 95.25 168 TYR A CA 1
ATOM 1355 C C . TYR A 1 168 ? -5.994 -2.386 6.251 1.00 95.25 168 TYR A C 1
ATOM 1357 O O . TYR A 1 168 ? -5.232 -1.458 6.533 1.00 95.25 168 TYR A O 1
ATOM 1365 N N . LEU A 1 169 ? -7.050 -2.705 6.993 1.00 96.69 169 LEU A N 1
ATOM 1366 C CA . LEU A 1 169 ? -7.383 -2.130 8.291 1.00 96.69 169 LEU A CA 1
ATOM 1367 C C . LEU A 1 169 ? -7.585 -3.259 9.306 1.00 96.69 169 LEU A C 1
ATOM 1369 O O . LEU A 1 169 ? -8.508 -4.054 9.154 1.00 96.69 169 LEU A O 1
ATOM 1373 N N . LEU A 1 170 ? -6.767 -3.297 10.354 1.00 97.56 170 LEU A N 1
ATOM 1374 C CA . LEU A 1 170 ? -6.932 -4.177 11.508 1.00 97.56 170 LEU A CA 1
ATOM 1375 C C . LEU A 1 170 ? -7.589 -3.402 12.653 1.00 97.56 170 LEU A C 1
ATOM 1377 O O . LEU A 1 170 ? -7.099 -2.346 13.053 1.00 97.56 170 LEU A O 1
ATOM 1381 N N . LEU A 1 171 ? -8.685 -3.922 13.205 1.00 97.31 171 LEU A N 1
ATOM 1382 C CA . LEU A 1 171 ? -9.416 -3.267 14.291 1.00 97.31 171 LEU A CA 1
ATOM 1383 C C . LEU A 1 171 ? -9.222 -3.954 15.634 1.00 97.31 171 LEU A C 1
ATOM 1385 O O . LEU A 1 171 ? -9.481 -5.146 15.764 1.00 97.31 171 LEU A O 1
ATOM 1389 N N . HIS A 1 172 ? -8.897 -3.191 16.671 1.00 96.25 172 HIS A N 1
ATOM 1390 C CA . HIS A 1 172 ? -8.850 -3.692 18.045 1.00 96.25 172 HIS A CA 1
ATOM 1391 C C . HIS A 1 172 ? -9.732 -2.862 18.986 1.00 96.25 172 HIS A C 1
ATOM 1393 O O . HIS A 1 172 ? -10.085 -1.713 18.703 1.00 96.25 172 HIS A O 1
ATOM 1399 N N . MET A 1 173 ? -10.113 -3.457 20.111 1.00 94.94 173 MET A N 1
ATOM 1400 C CA . MET A 1 173 ? -10.953 -2.860 21.147 1.00 94.94 173 MET A CA 1
ATOM 1401 C C . MET A 1 173 ? -10.245 -2.865 22.505 1.00 94.94 173 MET A C 1
ATOM 1403 O O . MET A 1 173 ? -9.187 -3.467 22.687 1.00 94.94 173 MET A O 1
ATOM 1407 N N . ASN A 1 174 ? -10.823 -2.163 23.482 1.00 92.25 174 ASN A N 1
ATOM 1408 C CA . ASN A 1 174 ? -10.338 -2.233 24.857 1.00 92.25 174 ASN A CA 1
ATOM 1409 C C . ASN A 1 174 ? -10.497 -3.655 25.412 1.00 92.25 174 ASN A C 1
ATOM 1411 O O . ASN A 1 174 ? -11.582 -4.223 25.320 1.00 92.25 174 ASN A O 1
ATOM 1415 N N . GLY A 1 175 ? -9.442 -4.181 26.031 1.00 89.94 175 GLY A N 1
ATOM 1416 C CA . GLY A 1 175 ? -9.406 -5.544 26.568 1.00 89.94 175 GLY A CA 1
ATOM 1417 C C . GLY A 1 175 ? -8.853 -6.586 25.596 1.00 89.94 175 GLY A C 1
ATOM 1418 O O . GLY A 1 175 ? -8.387 -7.623 26.057 1.00 89.94 175 GLY A O 1
ATOM 1419 N N . ASP A 1 176 ? -8.800 -6.297 24.292 1.00 93.25 176 ASP A N 1
ATOM 1420 C CA . ASP A 1 176 ? -8.216 -7.222 23.321 1.00 93.25 176 ASP A CA 1
ATOM 1421 C C . ASP A 1 176 ? -6.710 -7.408 23.598 1.00 93.25 176 ASP A C 1
ATOM 1423 O O . ASP A 1 176 ? -5.966 -6.448 23.848 1.00 93.25 176 ASP A O 1
ATOM 1427 N N . SER A 1 177 ? -6.244 -8.656 23.573 1.00 91.19 177 SER A N 1
ATOM 1428 C CA . SER A 1 177 ? -4.821 -9.016 23.487 1.00 91.19 177 SER A CA 1
ATOM 1429 C C . SER A 1 177 ? -4.392 -9.220 22.039 1.00 91.19 177 SER A C 1
ATOM 1431 O O . SER A 1 177 ? -3.294 -8.819 21.673 1.00 91.19 177 SER A O 1
ATOM 1433 N N . THR A 1 178 ? -5.287 -9.773 21.227 1.00 95.50 178 THR A N 1
ATOM 1434 C CA . THR A 1 178 ? -5.096 -10.078 19.811 1.00 95.50 178 THR A CA 1
ATOM 1435 C C . THR A 1 178 ? -6.290 -9.565 19.008 1.00 95.50 178 THR A C 1
ATOM 1437 O O . THR A 1 178 ? -7.340 -9.236 19.567 1.00 95.50 178 THR A O 1
ATOM 1440 N N . SER A 1 179 ? -6.144 -9.455 17.689 1.00 95.25 179 SER A N 1
ATOM 1441 C CA . SER A 1 179 ? -7.266 -9.140 16.803 1.00 95.25 179 SER A CA 1
ATOM 1442 C C . SER A 1 179 ? -7.241 -9.994 15.546 1.00 95.25 179 SER A C 1
ATOM 1444 O O . SER A 1 179 ? -6.188 -10.176 14.953 1.00 95.25 179 SER A O 1
ATOM 1446 N N . SER A 1 180 ? -8.412 -10.465 15.126 1.00 94.69 180 SER A N 1
ATOM 1447 C CA . SER A 1 180 ? -8.672 -11.106 13.829 1.00 94.69 180 SER A CA 1
ATOM 1448 C C . SER A 1 180 ? -9.559 -10.243 12.917 1.00 94.69 180 SER A C 1
ATOM 1450 O O . SER A 1 180 ? -10.000 -10.676 11.857 1.00 94.69 180 SER A O 1
ATOM 1452 N N . ARG A 1 181 ? -9.874 -9.005 13.326 1.00 95.44 181 ARG A N 1
ATOM 1453 C CA . ARG A 1 181 ? -10.844 -8.137 12.634 1.00 95.44 181 ARG A CA 1
ATOM 1454 C C . ARG A 1 181 ? -10.148 -7.318 11.553 1.00 95.44 181 ARG A C 1
ATOM 1456 O O . ARG A 1 181 ? -9.885 -6.130 11.759 1.00 95.44 181 ARG A O 1
ATOM 1463 N N . ILE A 1 182 ? -9.833 -7.967 10.437 1.00 96.38 182 ILE A N 1
ATOM 1464 C CA . ILE A 1 182 ? -9.156 -7.365 9.287 1.00 96.38 182 ILE A CA 1
ATOM 1465 C C . ILE A 1 182 ? -10.133 -7.061 8.141 1.00 96.38 182 ILE A C 1
ATOM 1467 O O . ILE A 1 182 ? -11.037 -7.836 7.838 1.00 96.38 182 ILE A O 1
ATOM 1471 N N . TYR A 1 183 ? -9.946 -5.908 7.505 1.00 95.75 183 TYR A N 1
ATOM 1472 C CA . TYR A 1 183 ? -10.744 -5.421 6.377 1.00 95.75 183 TYR A CA 1
ATOM 1473 C C . TYR A 1 183 ? -9.823 -4.940 5.261 1.00 95.75 183 TYR A C 1
ATOM 1475 O O . TYR A 1 183 ? -8.712 -4.478 5.531 1.00 95.75 183 TYR A O 1
ATOM 1483 N N . LYS A 1 184 ? -10.303 -4.971 4.017 1.00 94.19 184 LYS A N 1
ATOM 1484 C CA . LYS A 1 184 ? -9.669 -4.270 2.895 1.00 94.19 184 LYS A CA 1
ATOM 1485 C C . LYS A 1 184 ? -10.158 -2.827 2.849 1.00 94.19 184 LYS A C 1
ATOM 1487 O O . LYS A 1 184 ? -11.339 -2.558 3.053 1.00 94.19 184 LYS A O 1
ATOM 1492 N N . ILE A 1 185 ? -9.249 -1.891 2.596 1.00 93.62 185 ILE A N 1
ATOM 1493 C CA . ILE A 1 185 ? -9.585 -0.482 2.375 1.00 93.62 185 ILE A CA 1
ATOM 1494 C C . ILE A 1 185 ? -9.817 -0.285 0.881 1.00 93.62 185 ILE A C 1
ATOM 1496 O O . ILE A 1 185 ? -8.892 -0.437 0.082 1.00 93.62 185 ILE A O 1
ATOM 1500 N N . GLN A 1 186 ? -11.028 0.119 0.506 1.00 89.19 186 GLN A N 1
ATOM 1501 C CA . GLN A 1 186 ? -11.349 0.408 -0.884 1.00 89.19 186 GLN A CA 1
ATOM 1502 C C . GLN A 1 186 ? -10.701 1.735 -1.304 1.00 89.19 186 GLN A C 1
ATOM 1504 O O . GLN A 1 186 ? -11.053 2.817 -0.825 1.00 89.19 186 GLN A O 1
ATOM 1509 N N . LYS A 1 187 ? -9.713 1.661 -2.199 1.00 80.25 187 LYS A N 1
ATOM 1510 C CA . LYS A 1 187 ? -9.064 2.841 -2.789 1.00 80.25 187 LYS A CA 1
ATOM 1511 C C . LYS A 1 187 ? -9.921 3.408 -3.928 1.00 80.25 187 LYS A C 1
ATOM 1513 O O . LYS A 1 187 ? -10.592 2.632 -4.603 1.00 80.25 187 LYS A O 1
ATOM 1518 N N . PRO A 1 188 ? -9.884 4.731 -4.190 1.00 59.66 188 PRO A N 1
ATOM 1519 C CA . PRO A 1 188 ? -9.073 5.778 -3.547 1.00 59.66 188 PRO A CA 1
ATOM 1520 C C . PRO A 1 188 ? -9.800 6.559 -2.423 1.00 59.66 188 PRO A C 1
ATOM 1522 O O . PRO A 1 188 ? -9.414 7.678 -2.093 1.00 59.66 188 PRO A O 1
ATOM 1525 N N . GLU A 1 189 ? -10.874 6.020 -1.840 1.00 66.44 189 GLU A N 1
ATOM 1526 C CA . GLU A 1 189 ? -11.933 6.823 -1.210 1.00 66.44 189 GLU A CA 1
ATOM 1527 C C . GLU A 1 189 ? -11.693 7.267 0.249 1.00 66.44 189 GLU A C 1
ATOM 1529 O O . GLU A 1 189 ? -12.496 6.981 1.139 1.00 66.44 189 GLU A O 1
ATOM 1534 N N . TYR A 1 190 ? -10.639 8.041 0.516 1.00 85.44 190 TYR A N 1
ATOM 1535 C CA . TYR A 1 190 ? -10.577 8.825 1.758 1.00 85.44 190 TYR A CA 1
ATOM 1536 C C . TYR A 1 190 ? -11.500 10.043 1.636 1.00 85.44 190 TYR A C 1
ATOM 1538 O O . TYR A 1 190 ? -11.249 10.951 0.844 1.00 85.44 190 TYR A O 1
ATOM 1546 N N . ARG A 1 191 ? -12.576 10.080 2.425 1.00 89.69 191 ARG A N 1
ATOM 1547 C CA . ARG A 1 191 ? -13.593 11.139 2.375 1.00 89.69 191 ARG A CA 1
ATOM 1548 C C . ARG A 1 191 ? -13.632 11.930 3.673 1.00 89.69 191 ARG A C 1
ATOM 1550 O O . ARG A 1 191 ? -13.876 11.380 4.748 1.00 89.69 191 ARG A O 1
ATOM 1557 N N . VAL A 1 192 ? -13.468 13.245 3.578 1.00 91.19 192 VAL A N 1
ATOM 1558 C CA . VAL A 1 192 ? -13.709 14.139 4.716 1.00 91.19 192 VAL A CA 1
ATOM 1559 C C . VAL A 1 192 ? -15.212 14.200 4.971 1.00 91.19 192 VAL A C 1
ATOM 1561 O O . VAL A 1 192 ? -15.985 14.600 4.107 1.00 91.19 192 VAL A O 1
ATOM 1564 N N . THR A 1 193 ? -15.631 13.776 6.159 1.00 92.62 193 THR A N 1
ATOM 1565 C CA . THR A 1 193 ? -17.038 13.628 6.533 1.00 92.62 193 THR A CA 1
ATOM 1566 C C . THR A 1 193 ? -17.320 14.413 7.806 1.00 92.62 193 THR A C 1
ATOM 1568 O O . THR A 1 193 ? -16.638 14.253 8.821 1.00 92.62 193 THR A O 1
ATOM 1571 N N . SER A 1 194 ? -18.340 15.269 7.763 1.00 94.12 194 SER A N 1
ATOM 1572 C CA . SER A 1 194 ? -18.760 16.054 8.922 1.00 94.12 194 SER A CA 1
ATOM 1573 C C . SER A 1 194 ? -19.490 15.202 9.959 1.00 94.12 194 SER A C 1
ATOM 1575 O O . SER A 1 194 ? -20.108 14.181 9.644 1.00 94.12 194 SER A O 1
ATOM 1577 N N . LYS A 1 195 ? -19.493 15.681 11.204 1.00 93.81 195 LYS A N 1
ATOM 1578 C CA . LYS A 1 195 ? -20.290 15.137 12.307 1.00 93.81 195 LYS A CA 1
ATOM 1579 C C . LYS A 1 195 ? -21.749 14.913 11.917 1.00 93.81 195 LYS A C 1
ATOM 1581 O O . LYS A 1 195 ? -22.269 13.828 12.142 1.00 93.81 195 LYS A O 1
ATOM 1586 N N . ASN A 1 196 ? -22.377 15.902 11.281 1.00 94.06 196 ASN A N 1
ATOM 1587 C CA . ASN A 1 196 ? -23.779 15.834 10.857 1.00 94.06 196 ASN A CA 1
ATOM 1588 C C . ASN A 1 196 ? -24.018 14.707 9.846 1.00 94.06 196 ASN A C 1
ATOM 1590 O O . ASN A 1 196 ? -25.028 14.011 9.915 1.00 94.06 196 ASN A O 1
ATOM 1594 N N . THR A 1 197 ? -23.068 14.495 8.933 1.00 94.19 197 THR A N 1
ATOM 1595 C CA . THR A 1 197 ? -23.144 13.404 7.955 1.00 94.19 197 THR A CA 1
ATOM 1596 C C . THR A 1 197 ? -22.984 12.046 8.633 1.00 94.19 197 THR A C 1
ATOM 1598 O O . THR A 1 197 ? -23.759 11.142 8.348 1.00 94.19 197 THR A O 1
ATOM 1601 N N . LEU A 1 198 ? -22.053 11.905 9.582 1.00 93.94 198 LEU A N 1
ATOM 1602 C CA . LEU A 1 198 ? -21.924 10.675 10.370 1.00 93.94 198 LEU A CA 1
ATOM 1603 C C . LEU A 1 198 ? -23.173 10.385 11.210 1.00 93.94 198 LEU A C 1
ATOM 1605 O O . LEU A 1 198 ? -23.599 9.236 11.270 1.00 93.94 198 LEU A O 1
ATOM 1609 N N . THR A 1 199 ? -23.792 11.405 11.810 1.00 94.00 199 THR A N 1
ATOM 1610 C CA . THR A 1 199 ? -25.062 11.246 12.537 1.00 94.00 199 THR A CA 1
ATOM 1611 C C . THR A 1 199 ? -26.173 10.747 11.611 1.00 94.00 199 THR A C 1
ATOM 1613 O O . THR A 1 199 ? -26.903 9.842 11.991 1.00 94.00 199 THR A O 1
ATOM 1616 N N . ARG A 1 200 ? -26.264 11.268 10.378 1.00 94.75 200 ARG A N 1
ATOM 1617 C CA . ARG A 1 200 ? -27.201 10.774 9.349 1.00 94.75 200 ARG A CA 1
ATOM 1618 C C . ARG A 1 200 ? -26.912 9.346 8.880 1.00 94.75 200 ARG A C 1
ATOM 1620 O O . ARG A 1 200 ? -27.798 8.704 8.334 1.00 94.75 200 ARG A O 1
ATOM 1627 N N . LEU A 1 201 ? -25.674 8.883 9.032 1.00 94.12 201 LEU A N 1
ATOM 1628 C CA . LEU A 1 201 ? -25.263 7.511 8.733 1.00 94.12 201 LEU A CA 1
ATOM 1629 C C . LEU A 1 201 ? -25.424 6.578 9.941 1.00 94.12 201 LEU A C 1
ATOM 1631 O O . LEU A 1 201 ? -24.926 5.457 9.887 1.00 94.12 201 LEU A O 1
ATOM 1635 N N . ASP A 1 202 ? -26.076 7.027 11.017 1.00 94.31 202 ASP A N 1
ATOM 1636 C CA . ASP A 1 202 ? -26.293 6.287 12.267 1.00 94.31 202 ASP A CA 1
ATOM 1637 C C . ASP A 1 202 ? -25.002 5.959 13.037 1.00 94.31 202 ASP A C 1
ATOM 1639 O O . ASP A 1 202 ? -24.943 5.012 13.824 1.00 94.31 202 ASP A O 1
ATOM 1643 N N . TYR A 1 203 ? -23.932 6.737 12.834 1.00 93.19 203 TYR A N 1
ATOM 1644 C CA . TYR A 1 203 ? -22.682 6.525 13.559 1.00 93.19 203 TYR A CA 1
ATOM 1645 C C . TYR A 1 203 ? -22.857 6.830 15.060 1.00 93.19 203 TYR A C 1
ATOM 1647 O O . TYR A 1 203 ? -23.296 7.926 15.434 1.00 93.19 203 TYR A O 1
ATOM 1655 N N . PRO A 1 204 ? -22.443 5.926 15.968 1.00 90.56 204 PRO A N 1
ATOM 1656 C CA . PRO A 1 204 ? -22.707 6.086 17.390 1.00 90.56 204 PRO A CA 1
ATOM 1657 C C . PRO A 1 204 ? -21.848 7.196 18.006 1.00 90.56 204 PRO A C 1
ATOM 1659 O O . PRO A 1 204 ? -20.629 7.063 18.147 1.00 90.56 204 PRO A O 1
ATOM 1662 N N . LYS A 1 205 ? -22.492 8.274 18.469 1.00 88.81 205 LYS A N 1
ATOM 1663 C CA . LYS A 1 205 ? -21.898 9.358 19.280 1.00 88.81 205 LYS A CA 1
ATOM 1664 C C . LYS A 1 205 ? -20.609 9.955 18.665 1.00 88.81 205 LYS A C 1
ATOM 1666 O O . LYS A 1 205 ? -19.510 9.737 19.206 1.00 88.81 205 LYS A O 1
ATOM 1671 N N . PRO A 1 206 ? -20.691 10.703 17.546 1.00 89.94 206 PRO A N 1
ATOM 1672 C CA . PRO A 1 206 ? -19.559 11.472 17.036 1.00 89.94 206 PRO A CA 1
ATOM 1673 C C . PRO A 1 206 ? -19.219 12.635 17.979 1.00 89.94 206 PRO A C 1
ATOM 1675 O O . PRO A 1 206 ? -20.087 13.371 18.439 1.00 89.94 206 PRO A O 1
ATOM 1678 N N . ARG A 1 207 ? -17.928 12.776 18.291 1.00 88.12 207 ARG A N 1
ATOM 1679 C CA . ARG A 1 207 ? -17.381 13.758 19.248 1.00 88.12 207 ARG A CA 1
ATOM 1680 C C . ARG A 1 207 ? -16.578 14.880 18.591 1.00 88.12 207 ARG A C 1
ATOM 1682 O O . ARG A 1 207 ? -16.220 15.823 19.278 1.00 88.12 207 ARG A O 1
ATOM 1689 N N . GLN A 1 208 ? -16.185 14.729 17.333 1.00 89.19 208 GLN A N 1
ATOM 1690 C CA . GLN A 1 208 ? -15.404 15.716 16.584 1.00 89.19 208 GLN A CA 1
ATOM 1691 C C . GLN A 1 208 ? -16.268 16.288 15.465 1.00 89.19 208 GLN A C 1
ATOM 1693 O O . GLN A 1 208 ? -17.217 15.630 15.041 1.00 89.19 208 GLN A O 1
ATOM 1698 N N . GLU A 1 209 ? -15.933 17.486 14.997 1.00 89.69 209 GLU A N 1
ATOM 1699 C CA . GLU A 1 209 ? -16.669 18.162 13.922 1.00 89.69 209 GLU A CA 1
ATOM 1700 C C . GLU A 1 209 ? -16.441 17.514 12.551 1.00 89.69 209 GLU A C 1
ATOM 1702 O O . GLU A 1 209 ? -17.355 17.451 11.727 1.00 89.69 209 GLU A O 1
ATOM 1707 N N . SER A 1 210 ? -15.247 16.963 12.326 1.00 91.12 210 SER A N 1
ATOM 1708 C CA . SER A 1 210 ? -14.864 16.301 11.081 1.00 91.12 210 SER A CA 1
ATOM 1709 C C . SER A 1 210 ? -14.076 15.014 11.326 1.00 91.12 210 SER A C 1
ATOM 1711 O O . SER A 1 210 ? -13.376 14.846 12.330 1.00 91.12 210 SER A O 1
ATOM 1713 N N . TYR A 1 211 ? -14.221 14.089 10.383 1.00 92.69 211 TYR A N 1
ATOM 1714 C CA . TYR A 1 211 ? -13.578 12.783 10.367 1.00 92.69 211 TYR A CA 1
ATOM 1715 C C . TYR A 1 211 ? -13.104 12.445 8.959 1.00 92.69 211 TYR A C 1
ATOM 1717 O O . TYR A 1 211 ? -13.710 12.871 7.978 1.00 92.69 211 TYR A O 1
ATOM 1725 N N . LEU A 1 212 ? -12.062 11.626 8.870 1.00 92.50 212 LEU A N 1
ATOM 1726 C CA . LEU A 1 212 ? -11.625 11.021 7.623 1.00 92.50 212 LEU A CA 1
ATOM 1727 C C . LEU A 1 212 ? -12.249 9.640 7.568 1.00 92.50 212 LEU A C 1
ATOM 1729 O O . LEU A 1 212 ? -11.952 8.801 8.415 1.00 92.50 212 LEU A O 1
ATOM 1733 N N . VAL A 1 213 ? -13.144 9.417 6.623 1.00 93.56 213 VAL A N 1
ATOM 1734 C CA . VAL A 1 213 ? -13.863 8.155 6.485 1.00 93.56 213 VAL A CA 1
ATOM 1735 C C . VAL A 1 213 ? -13.302 7.398 5.297 1.00 93.56 213 VAL A C 1
ATOM 1737 O O . VAL A 1 213 ? -13.098 7.983 4.237 1.00 93.56 213 VAL A O 1
ATOM 1740 N N . VAL A 1 214 ? -13.063 6.107 5.486 1.00 94.50 214 VAL A N 1
ATOM 1741 C CA . VAL A 1 214 ? -12.701 5.172 4.423 1.00 94.50 214 VAL A CA 1
ATOM 1742 C C . VAL A 1 214 ? -13.806 4.148 4.250 1.00 94.50 214 VAL A C 1
ATOM 1744 O O . VAL A 1 214 ? -14.447 3.745 5.228 1.00 94.50 214 VAL A O 1
ATOM 1747 N N . LYS A 1 215 ? -14.014 3.728 3.005 1.00 95.19 215 LYS A N 1
ATOM 1748 C CA . LYS A 1 215 ? -14.865 2.590 2.688 1.00 95.19 215 LYS A CA 1
ATOM 1749 C C . LYS A 1 215 ? -14.073 1.297 2.827 1.00 95.19 215 LYS A C 1
ATOM 1751 O O . LYS A 1 215 ? -12.889 1.239 2.489 1.00 95.19 215 LYS A O 1
ATOM 1756 N N . LEU A 1 216 ? -14.727 0.295 3.390 1.00 95.50 216 LEU A N 1
ATOM 1757 C CA . LEU A 1 216 ? -14.161 -1.008 3.670 1.00 95.50 216 LEU A CA 1
ATOM 1758 C C . LEU A 1 216 ? -14.824 -2.075 2.815 1.00 95.50 216 LEU A C 1
ATOM 1760 O O . LEU A 1 216 ? -15.954 -1.926 2.356 1.00 95.50 216 LEU A O 1
ATOM 1764 N N . GLU A 1 217 ? -14.122 -3.186 2.689 1.00 94.50 217 GLU A N 1
ATOM 1765 C CA . GLU A 1 217 ? -14.645 -4.445 2.190 1.00 94.50 217 GLU A CA 1
ATOM 1766 C C . GLU A 1 217 ? -14.216 -5.557 3.156 1.00 94.50 217 GLU A C 1
ATOM 1768 O O . GLU A 1 217 ? -13.144 -5.459 3.774 1.00 94.50 217 GLU A O 1
ATOM 1773 N N . PRO A 1 218 ? -15.034 -6.609 3.335 1.00 93.38 218 PRO A N 1
ATOM 1774 C CA . PRO A 1 218 ? -14.601 -7.797 4.054 1.00 93.38 218 PRO A CA 1
ATOM 1775 C C . PRO A 1 218 ? -13.299 -8.331 3.454 1.00 93.38 218 PRO A C 1
ATOM 1777 O O . PRO A 1 218 ? -13.134 -8.376 2.234 1.00 93.38 218 PRO A O 1
ATOM 1780 N N . CYS A 1 219 ? -12.355 -8.722 4.305 1.00 91.25 219 CYS A N 1
ATOM 1781 C CA . CYS A 1 219 ? -11.144 -9.371 3.832 1.00 91.25 219 CYS A CA 1
ATOM 1782 C C . CYS A 1 219 ? -11.462 -10.835 3.500 1.00 91.25 219 CYS A C 1
ATOM 1784 O O . CYS A 1 219 ? -11.782 -11.615 4.391 1.00 91.25 219 CYS A O 1
ATOM 1786 N N . LEU A 1 220 ? -11.414 -11.167 2.209 1.00 89.12 220 LEU A N 1
ATOM 1787 C CA . LEU A 1 220 ? -11.658 -12.512 1.669 1.00 89.12 220 LEU A CA 1
ATOM 1788 C C . LEU A 1 220 ? -10.359 -13.196 1.213 1.00 89.12 220 LEU A C 1
ATOM 1790 O O . LEU A 1 220 ? -10.395 -14.135 0.421 1.00 89.12 220 LEU A O 1
ATOM 1794 N N . ASP A 1 221 ? -9.208 -12.674 1.643 1.00 88.69 221 ASP A N 1
ATOM 1795 C CA . ASP A 1 221 ? -7.922 -13.294 1.342 1.00 88.69 221 ASP A CA 1
ATOM 1796 C C . ASP A 1 221 ? -7.789 -14.568 2.177 1.00 88.69 221 ASP A C 1
ATOM 1798 O O . ASP A 1 221 ? -7.792 -14.512 3.410 1.00 88.69 221 ASP A O 1
ATOM 1802 N N . LYS A 1 222 ? -7.681 -15.715 1.503 1.00 89.88 222 LYS A N 1
ATOM 1803 C CA . LYS A 1 222 ? -7.643 -17.040 2.142 1.00 89.88 222 LYS A CA 1
ATOM 1804 C C . LYS A 1 222 ? -6.482 -17.170 3.119 1.00 89.88 222 LYS A C 1
ATOM 1806 O O . LYS A 1 222 ? -6.584 -17.847 4.133 1.00 89.88 222 LYS A O 1
ATOM 1811 N N . GLU A 1 223 ? -5.378 -16.497 2.824 1.00 90.62 223 GLU A N 1
ATOM 1812 C CA . GLU A 1 223 ? -4.159 -16.491 3.625 1.00 90.62 223 GLU A CA 1
ATOM 1813 C C . GLU A 1 223 ? -4.352 -15.809 4.983 1.00 90.62 223 GLU A C 1
ATOM 1815 O O . GLU A 1 223 ? -3.564 -16.035 5.898 1.00 90.62 223 GLU A O 1
ATOM 1820 N N . PHE A 1 224 ? -5.392 -14.982 5.123 1.00 91.75 224 PHE A N 1
ATOM 1821 C CA . PHE A 1 224 ? -5.744 -14.295 6.364 1.00 91.75 224 PHE A CA 1
ATOM 1822 C C . PHE A 1 224 ? -6.910 -14.959 7.109 1.00 91.75 224 PHE A C 1
ATOM 1824 O O . PHE A 1 224 ? -7.267 -14.514 8.204 1.00 91.75 224 PHE A O 1
ATOM 1831 N N . GLU A 1 225 ? -7.489 -16.035 6.566 1.00 88.62 225 GLU A N 1
ATOM 1832 C CA . GLU A 1 225 ? -8.522 -16.808 7.253 1.00 88.62 225 GLU A CA 1
ATOM 1833 C C . GLU A 1 225 ? -7.962 -17.473 8.517 1.00 88.62 225 GLU A C 1
ATOM 1835 O O . GLU A 1 225 ? -6.854 -18.004 8.537 1.00 88.62 225 GLU A O 1
ATOM 1840 N N . ASN A 1 226 ? -8.750 -17.452 9.594 1.00 88.38 226 ASN A N 1
ATOM 1841 C CA . ASN A 1 226 ? -8.410 -18.042 10.896 1.00 88.38 226 ASN A CA 1
ATOM 1842 C C . ASN A 1 226 ? -7.117 -17.513 11.547 1.00 88.38 226 ASN A C 1
ATOM 1844 O O . ASN A 1 226 ? -6.665 -18.073 12.544 1.00 88.38 226 ASN A O 1
ATOM 1848 N N . LEU A 1 227 ? -6.559 -16.400 11.068 1.00 93.56 227 LEU A N 1
ATOM 1849 C CA . LEU A 1 227 ? -5.443 -15.734 11.729 1.00 93.56 227 LEU A CA 1
ATOM 1850 C C . LEU A 1 227 ? -5.929 -14.726 12.773 1.00 93.56 227 LEU A C 1
ATOM 1852 O O . LEU A 1 227 ? -6.965 -14.068 12.635 1.00 93.56 227 LEU A O 1
ATOM 1856 N N . SER A 1 228 ? -5.153 -14.584 13.840 1.00 94.88 228 SER A N 1
ATOM 1857 C CA . SER A 1 228 ? -5.187 -13.400 14.691 1.00 94.88 228 SER A CA 1
ATOM 1858 C C . SER A 1 228 ? -3.791 -12.804 14.802 1.00 94.88 228 SER A C 1
ATOM 1860 O O . SER A 1 228 ? -2.791 -13.473 14.577 1.00 94.88 228 SER A O 1
ATOM 1862 N N . TRP A 1 229 ? -3.706 -11.519 15.122 1.00 96.81 229 TRP A N 1
ATOM 1863 C CA . TRP A 1 229 ? -2.437 -10.813 15.258 1.00 96.81 229 TRP A CA 1
ATOM 1864 C C . TRP A 1 229 ? -2.318 -10.207 16.647 1.00 96.81 229 TRP A C 1
ATOM 1866 O O . TRP A 1 229 ? -3.246 -9.546 17.136 1.00 96.81 229 TRP A O 1
ATOM 1876 N N . ASN A 1 230 ? -1.158 -10.391 17.275 1.00 96.62 230 ASN A N 1
ATOM 1877 C CA . ASN A 1 230 ? -0.794 -9.698 18.502 1.00 96.62 230 ASN A CA 1
ATOM 1878 C C . ASN A 1 230 ? -0.390 -8.252 18.181 1.00 96.62 230 ASN A C 1
ATOM 1880 O O . ASN A 1 230 ? 0.781 -7.884 18.148 1.00 96.62 230 ASN A O 1
ATOM 1884 N N . PHE A 1 231 ? -1.388 -7.400 17.945 1.00 95.50 231 PHE A N 1
ATOM 1885 C CA . PHE A 1 231 ? -1.186 -6.002 17.552 1.00 95.50 231 PHE A CA 1
ATOM 1886 C C . PHE A 1 231 ? -0.400 -5.166 18.581 1.00 95.50 231 PHE A C 1
ATOM 1888 O O . PHE A 1 231 ? 0.014 -4.051 18.264 1.00 95.50 231 PHE A O 1
ATOM 1895 N N . LYS A 1 232 ? -0.217 -5.664 19.813 1.00 94.94 232 LYS A N 1
ATOM 1896 C CA . LYS A 1 232 ? 0.559 -4.989 20.864 1.00 94.94 232 LYS A CA 1
ATOM 1897 C C . LYS A 1 232 ? 2.069 -5.108 20.663 1.00 94.94 232 LYS A C 1
ATOM 1899 O O . LYS A 1 232 ? 2.796 -4.300 21.231 1.00 94.94 232 LYS A O 1
ATOM 1904 N N . GLU A 1 233 ? 2.516 -6.090 19.884 1.00 95.38 233 GLU A N 1
ATOM 1905 C CA . GLU A 1 233 ? 3.927 -6.311 19.541 1.00 95.38 233 GLU A CA 1
ATOM 1906 C C . GLU A 1 233 ? 4.370 -5.518 18.302 1.00 95.38 233 GLU A C 1
ATOM 1908 O O . GLU A 1 233 ? 5.549 -5.513 17.966 1.00 95.38 233 GLU A O 1
ATOM 1913 N N . LEU A 1 234 ? 3.446 -4.811 17.641 1.00 96.06 234 LEU A N 1
ATOM 1914 C CA . LEU A 1 234 ? 3.775 -3.923 16.528 1.00 96.06 234 LEU A CA 1
ATOM 1915 C C . LEU A 1 234 ? 4.590 -2.719 17.020 1.00 96.06 234 LEU A C 1
ATOM 1917 O O . LEU A 1 234 ? 4.276 -2.114 18.048 1.00 96.06 234 LEU A O 1
ATOM 1921 N N . ASN A 1 235 ? 5.585 -2.310 16.239 1.00 93.94 235 ASN A N 1
ATOM 1922 C CA . ASN A 1 235 ? 6.586 -1.302 16.595 1.00 93.94 235 ASN A CA 1
ATOM 1923 C C . ASN A 1 235 ? 5.965 0.045 16.986 1.00 93.94 235 ASN A C 1
ATOM 1925 O O . ASN A 1 235 ? 6.448 0.746 17.875 1.00 93.94 235 ASN A O 1
ATOM 1929 N N . ASN A 1 236 ? 4.874 0.415 16.315 1.00 93.88 236 ASN A N 1
ATOM 1930 C CA . ASN A 1 236 ? 4.198 1.697 16.504 1.00 93.88 236 ASN A CA 1
ATOM 1931 C C . ASN A 1 236 ? 3.068 1.658 17.549 1.00 93.88 236 ASN A C 1
ATOM 1933 O O . ASN A 1 236 ? 2.403 2.680 17.770 1.00 93.88 236 ASN A O 1
ATOM 1937 N N . TYR A 1 237 ? 2.844 0.515 18.206 1.00 94.31 237 TYR A N 1
ATOM 1938 C CA . TYR A 1 237 ? 1.825 0.385 19.239 1.00 94.31 237 TYR A CA 1
ATOM 1939 C C . TYR A 1 237 ? 2.167 1.220 20.483 1.00 94.31 237 TYR A C 1
ATOM 1941 O O . TYR A 1 237 ? 3.314 1.336 20.913 1.00 94.31 237 TYR A O 1
ATOM 1949 N N . LYS A 1 238 ? 1.139 1.813 21.101 1.00 92.75 238 LYS A N 1
ATOM 1950 C CA . LYS A 1 238 ? 1.267 2.597 22.337 1.00 92.75 238 LYS A CA 1
ATOM 1951 C C . LYS A 1 238 ? 0.279 2.096 23.377 1.00 92.75 238 LYS A C 1
ATOM 1953 O O . LYS A 1 238 ? -0.878 1.836 23.069 1.00 92.75 238 LYS A O 1
ATOM 1958 N N . SER A 1 239 ? 0.703 2.011 24.634 1.00 90.19 239 SER A N 1
ATOM 1959 C CA . SER A 1 239 ? -0.135 1.512 25.727 1.00 90.19 239 SER A CA 1
ATOM 1960 C C . SER A 1 239 ? -1.031 2.596 26.356 1.00 90.19 239 SER A C 1
ATOM 1962 O O . SER A 1 239 ? -0.943 3.796 26.066 1.00 90.19 239 SER A O 1
ATOM 1964 N N . GLY A 1 240 ? -1.956 2.165 27.220 1.00 88.44 240 GLY A N 1
ATOM 1965 C CA . GLY A 1 240 ? -2.854 3.053 27.961 1.00 88.44 240 GLY A CA 1
ATOM 1966 C C . GLY A 1 240 ? -3.786 3.859 27.051 1.00 88.44 240 GLY A C 1
ATOM 1967 O O . GLY A 1 240 ? -4.288 3.358 26.047 1.00 88.44 240 GLY A O 1
ATOM 1968 N N . ARG A 1 241 ? -4.012 5.142 27.373 1.00 84.88 241 ARG A N 1
ATOM 1969 C CA . ARG A 1 241 ? -4.893 6.031 26.581 1.00 84.88 241 ARG A CA 1
ATOM 1970 C C . ARG A 1 241 ? -4.397 6.271 25.149 1.00 84.88 241 ARG A C 1
ATOM 1972 O O . ARG A 1 241 ? -5.180 6.718 24.315 1.00 84.88 241 ARG A O 1
ATOM 1979 N N . ALA A 1 242 ? -3.115 6.026 24.874 1.00 89.00 242 ALA A N 1
ATOM 1980 C CA . ALA A 1 242 ? -2.529 6.199 23.549 1.00 89.00 242 ALA A CA 1
ATOM 1981 C C . ALA A 1 242 ? -2.781 5.005 22.612 1.00 89.00 242 ALA A C 1
ATOM 1983 O O . ALA A 1 242 ? -2.603 5.166 21.411 1.00 89.00 242 ALA A O 1
ATOM 1984 N N . SER A 1 243 ? -3.271 3.869 23.123 1.00 90.19 243 SER A N 1
ATOM 1985 C CA . SER A 1 243 ? -3.653 2.701 22.306 1.00 90.19 243 SER A CA 1
ATOM 1986 C C . SER A 1 243 ? -4.767 2.993 21.306 1.00 90.19 243 SER A C 1
ATOM 1988 O O . SER A 1 243 ? -4.894 2.307 20.304 1.00 90.19 243 SER A O 1
ATOM 1990 N N . ALA A 1 244 ? -5.561 4.038 21.549 1.00 90.44 244 ALA A N 1
ATOM 1991 C CA . ALA A 1 244 ? -6.620 4.462 20.644 1.00 90.44 244 ALA A CA 1
ATOM 1992 C C . ALA A 1 244 ? -6.128 5.324 19.464 1.00 90.44 244 ALA A C 1
ATOM 1994 O O . ALA A 1 244 ? -6.945 5.755 18.648 1.00 90.44 244 ALA A O 1
ATOM 1995 N N . ILE A 1 245 ? -4.834 5.660 19.414 1.00 92.25 245 ILE A N 1
ATOM 1996 C CA . ILE A 1 245 ? -4.250 6.458 18.334 1.00 92.25 245 ILE A CA 1
ATOM 1997 C C . ILE A 1 245 ? -3.950 5.511 17.167 1.00 92.25 245 ILE A C 1
ATOM 1999 O O . ILE A 1 245 ? -3.172 4.579 17.361 1.00 92.25 245 ILE A O 1
ATOM 2003 N N . PRO A 1 246 ? -4.534 5.734 15.977 1.00 93.69 246 PRO A N 1
ATOM 2004 C CA . PRO A 1 246 ? -4.288 4.868 14.836 1.00 93.69 246 PRO A CA 1
ATOM 2005 C C . PRO A 1 246 ? -2.839 4.992 14.359 1.00 93.69 246 PRO A C 1
ATOM 2007 O O . PRO A 1 246 ? -2.252 6.078 14.393 1.00 93.69 246 PRO A O 1
ATOM 2010 N N . PHE A 1 247 ? -2.285 3.883 13.886 1.00 94.75 247 PHE A N 1
ATOM 2011 C CA . PHE A 1 247 ? -0.924 3.805 13.359 1.00 94.75 247 PHE A CA 1
ATOM 2012 C C . PHE A 1 247 ? -0.851 2.819 12.192 1.00 94.75 247 PHE A C 1
ATOM 2014 O O . PHE A 1 247 ? -1.831 2.147 11.880 1.00 94.75 247 PHE A O 1
ATOM 2021 N N . THR A 1 248 ? 0.300 2.754 11.530 1.00 95.62 248 THR A N 1
ATOM 2022 C CA . THR A 1 248 ? 0.563 1.813 10.436 1.00 95.62 248 THR A CA 1
ATOM 2023 C C . THR A 1 248 ? 1.639 0.816 10.819 1.00 95.62 248 THR A C 1
ATOM 2025 O O . THR A 1 248 ? 2.593 1.172 11.516 1.00 95.62 248 THR A O 1
ATOM 2028 N N . ALA A 1 249 ? 1.490 -0.398 10.307 1.00 96.38 249 ALA A N 1
ATOM 2029 C CA . ALA A 1 249 ? 2.514 -1.433 10.269 1.00 96.38 249 ALA A CA 1
ATOM 2030 C C . ALA A 1 249 ? 2.702 -1.885 8.815 1.00 96.38 249 ALA A C 1
ATOM 2032 O O . ALA A 1 249 ? 1.762 -1.797 8.016 1.00 96.38 249 ALA A O 1
ATOM 2033 N N . SER A 1 250 ? 3.899 -2.341 8.451 1.00 95.69 250 SER A N 1
ATOM 2034 C CA . SER A 1 250 ? 4.092 -3.006 7.156 1.00 95.69 250 SER A CA 1
ATOM 2035 C C . SER A 1 250 ? 3.449 -4.397 7.180 1.00 95.69 250 SER A C 1
ATOM 2037 O O . SER A 1 250 ? 3.214 -4.971 8.246 1.00 95.69 250 SER A O 1
ATOM 2039 N N . LEU A 1 251 ? 3.149 -4.960 6.011 1.00 95.06 251 LEU A N 1
ATOM 2040 C CA . LEU A 1 251 ? 2.632 -6.322 5.931 1.00 95.06 251 LEU A CA 1
ATOM 2041 C C . LEU A 1 251 ? 3.623 -7.350 6.524 1.00 95.06 251 LEU A C 1
ATOM 2043 O O . LEU A 1 251 ? 3.170 -8.203 7.285 1.00 95.06 251 LEU A O 1
ATOM 2047 N N . PRO A 1 252 ? 4.953 -7.247 6.303 1.00 95.25 252 PRO A N 1
ATOM 2048 C CA . PRO A 1 252 ? 5.935 -8.058 7.015 1.00 95.25 252 PRO A CA 1
ATOM 2049 C C . PRO A 1 252 ? 5.872 -7.963 8.531 1.00 95.25 252 PRO A C 1
ATOM 2051 O O . PRO A 1 252 ? 5.881 -8.985 9.213 1.00 95.25 252 PRO A O 1
ATOM 2054 N N . GLU A 1 253 ? 5.783 -6.745 9.061 1.00 95.38 253 GLU A N 1
ATOM 2055 C CA . GLU A 1 253 ? 5.682 -6.513 10.500 1.00 95.38 253 GLU A CA 1
ATOM 2056 C C . GLU A 1 253 ? 4.423 -7.175 11.072 1.00 95.38 253 GLU A C 1
ATOM 2058 O O . GLU A 1 253 ? 4.491 -7.857 12.093 1.00 95.38 253 GLU A O 1
ATOM 2063 N N . LEU A 1 254 ? 3.290 -7.045 10.375 1.00 95.75 254 LEU A N 1
ATOM 2064 C CA . LEU A 1 254 ? 2.044 -7.693 10.768 1.00 95.75 254 LEU A CA 1
ATOM 2065 C C . LEU A 1 254 ? 2.179 -9.222 10.778 1.00 95.75 254 LEU A C 1
ATOM 2067 O O . LEU A 1 254 ? 1.784 -9.865 11.746 1.00 95.75 254 LEU A O 1
ATOM 2071 N N . MET A 1 255 ? 2.751 -9.814 9.729 1.00 95.00 255 MET A N 1
ATOM 2072 C CA . MET A 1 255 ? 2.853 -11.273 9.619 1.00 95.00 255 MET A CA 1
ATOM 2073 C C . MET A 1 255 ? 3.796 -11.896 10.649 1.00 95.00 255 MET A C 1
ATOM 2075 O O . MET A 1 255 ? 3.619 -13.061 10.993 1.00 95.00 255 MET A O 1
ATOM 2079 N N . LYS A 1 256 ? 4.745 -11.133 11.198 1.00 94.19 256 LYS A N 1
ATOM 2080 C CA . LYS A 1 256 ? 5.627 -11.598 12.281 1.00 94.19 256 LYS A CA 1
ATOM 2081 C C . LYS A 1 256 ? 4.920 -11.785 13.617 1.00 94.19 256 LYS A C 1
ATOM 2083 O O . LYS A 1 256 ? 5.345 -12.621 14.404 1.00 94.19 256 LYS A O 1
ATOM 2088 N N . VAL A 1 257 ? 3.849 -11.032 13.860 1.00 94.50 257 VAL A N 1
ATOM 2089 C CA . VAL A 1 257 ? 3.069 -11.088 15.109 1.00 94.50 257 VAL A CA 1
ATOM 2090 C C . VAL A 1 257 ? 1.792 -11.918 14.955 1.00 94.50 257 VAL A C 1
ATOM 2092 O O . VAL A 1 257 ? 0.841 -11.766 15.730 1.00 94.50 257 VAL A O 1
ATOM 2095 N N . LYS A 1 258 ? 1.724 -12.759 13.916 1.00 94.06 258 LYS A N 1
ATOM 2096 C CA . LYS A 1 258 ? 0.572 -13.624 13.668 1.00 94.06 258 LYS A CA 1
ATOM 2097 C C . LYS A 1 258 ? 0.496 -14.754 14.694 1.00 94.06 258 LYS A C 1
ATOM 2099 O O . LYS A 1 258 ? 1.501 -15.252 15.194 1.00 94.06 258 LYS A O 1
ATOM 2104 N N . LEU A 1 259 ? -0.722 -15.201 14.931 1.00 91.81 259 LEU A N 1
ATOM 2105 C CA . LEU A 1 259 ? -1.088 -16.327 15.765 1.00 91.81 259 LEU A CA 1
ATOM 2106 C C . LEU A 1 259 ? -2.087 -17.163 14.968 1.00 91.81 259 LEU A C 1
ATOM 2108 O O . LEU A 1 259 ? -3.034 -16.628 14.383 1.00 91.81 259 LEU A O 1
ATOM 2112 N N . ASN A 1 260 ? -1.867 -18.472 14.938 1.00 82.31 260 ASN A N 1
ATOM 2113 C CA . ASN A 1 260 ? -2.837 -19.397 14.368 1.00 82.31 260 ASN A CA 1
ATOM 2114 C C . ASN A 1 260 ? -3.931 -19.614 15.421 1.00 82.31 260 ASN A C 1
ATOM 2116 O O . ASN A 1 260 ? -3.600 -19.957 16.560 1.00 82.31 260 ASN A O 1
ATOM 2120 N N . ASN A 1 261 ? -5.193 -19.362 15.063 1.00 63.31 261 ASN A N 1
ATOM 2121 C CA . ASN A 1 261 ? -6.329 -19.692 15.929 1.00 63.31 261 ASN A CA 1
ATOM 2122 C C . ASN A 1 261 ? -6.712 -21.168 15.815 1.00 63.31 261 ASN A C 1
ATOM 2124 O O . ASN A 1 261 ? -6.487 -21.759 14.734 1.00 63.31 261 ASN A O 1
#

Foldseek 3Di:
DPPDPVVVVVVVVQ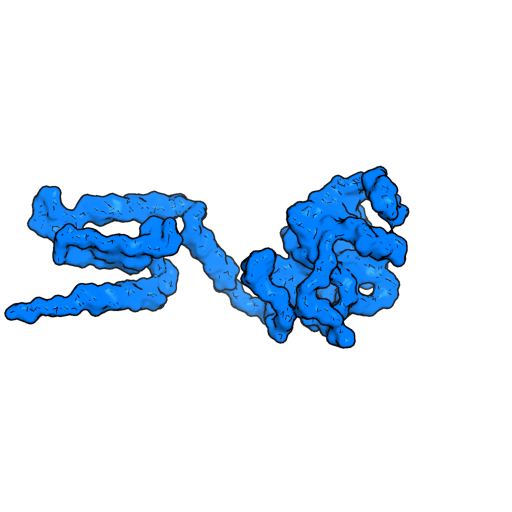LVVQVVDPPRQAGEEEDADDDKDFACPPPDLRGNYIYFHAYPDPPPGSVVVVVVSVVSVVVVVVPCVDPSNVVVVVVCVVPVDDDDPLQDDPADDFDCDDVNVVDDQQLAKEKEAEDEDPLQVVLCVVQQKDWADDDPDQQGADDDPRVQRHQKYWYDYPPDQKGLQMWGWDPDDFDKDAPVRCVVSVRPDDDDGIIGMTGTHHDPRPRSPQKIFRCCQQPPADDDPNNNRMDMDGSSSRNVRIDHD

pLDDT: mean 85.55, std 11.53, range [33.78, 97.56]

Radius of gyration: 28.58 Å; Cα contacts (8 Å, |Δi|>4): 389; chains: 1; bounding box: 64×39×81 Å

Secondary structure (DSSP, 8-state):
-----HHHHHHHHHHHHHHHSTT---EEEEEESS--EEEE-TTSSSEEEEEEEE-S-SS--SHHHHHHHHHHHHHHHH-TTSHHHHHHHHHHHHHSSPPPGGG---S----SSGGGTT--GGG-EEEEEEE-SHHHHHHHHHH-EEEEE-SSSTTPPP--HHHHH--EEEEEETT-SSB--EEEE-TT--EEEEHHHHHHTT-S---SSEEEEEEEEE---GGGTTEEE-GGGSTT---GGGGGS-EEEEHHHHHHTEEE-

Solvent-accessible surface area (backbone atoms only — not comparable to full-atom values): 15098 Å² total; per-residue (Å²): 133,85,84,71,82,54,74,60,61,54,51,50,50,43,51,51,52,35,69,68,42,82,91,54,70,51,34,74,45,81,42,83,54,87,64,73,47,77,45,64,38,93,94,41,84,64,28,49,37,35,36,40,21,41,41,103,43,96,89,66,28,42,56,66,61,52,50,54,51,52,50,54,49,52,55,52,68,68,41,75,83,36,68,68,48,51,50,52,49,53,53,46,67,65,64,72,54,80,86,60,74,77,53,64,68,97,63,78,62,78,65,62,51,81,96,30,53,81,68,41,54,77,79,30,20,30,33,40,40,56,41,93,44,69,69,46,48,53,45,26,72,74,68,31,44,48,73,40,42,50,68,97,49,95,51,25,53,72,93,43,72,59,65,74,56,27,46,32,37,38,44,43,46,89,87,58,70,54,34,64,53,53,27,32,46,49,79,88,49,76,38,85,40,42,36,71,57,39,51,74,69,66,46,72,80,76,87,52,70,47,25,39,30,35,40,44,41,83,58,79,49,74,62,59,58,67,39,28,28,38,60,72,76,41,89,73,52,45,71,77,86,49,47,58,38,43,43,66,42,36,43,26,57,49,62,71,37,52,40,85,109

Sequence (261 aa):
NKKGIYKNADLIKMHAYKDAIRRTGGAYVLYPGDKSLNRKGFHEIIPGLGAFPVRPSKNDSGIGELKAFILEIIEHFVNRASQREKIAFKTYDVYKNVPNKENEVNEALPETYDENRNLIPDETFVLVGYCKSKAQLDWINNKLLYNFRMNNNRGALKLTQETLNAKYLLLHMNGDSTSSRIYKIQKPEYRVTSKNTLTRLDYPKPRQESYLVVKLEPCLDKEFENLSWNFKELNNYKSGRASAIPFTASLPELMKVKLNN

Mean predicted aligned error: 8.79 Å

Nearest PDB structures (foldseek):
  7pjb-assembly2_B  TM=5.380E-01  e=1.231E-03  Homo sapiens
  6yno-assembly1_A  TM=5.109E-01  e=1.155E-03  Homo sapiens
  6t0c-assembly2_B  TM=5.164E-01  e=4.100E-03  Homo sapiens
  4rci-assembly2_B  TM=5.191E-01  e=4.959E-03  Homo sapiens
  5zuu-assembly2_A  TM=4.383E-01  e=4.272E-02  Arabidopsis thaliana